Protein AF-A0A2N0NKF5-F1 (afdb_monomer)

Mean predicted aligned error: 7.55 Å

Organism: NCBI:txid588596

Secondary structure (DSSP, 8-state):
--------HHHHHHHHSTTTEEEEE-TTS-EEEEE-TT-----GGGGGT-EE-TT-S-TT-HHHHTT--EEE-TTS-GGGSEEE--TT-EEEEEETTEEEEEEE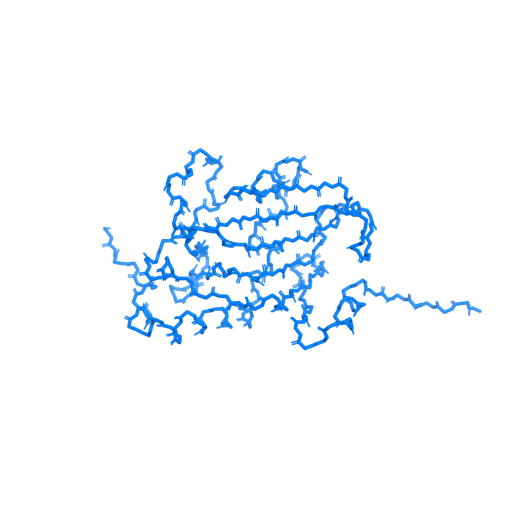EEETTEEEEEEEE-TT-TTS-S--EEEEETTHHHHHHHHTT-TTT--HHHHTTTT-HHHHHHHHHHHHHH-GGGTTGGG-----

Sequence (188 aa):
MPSNISHTWYTTLVAQDPNNRHAIQRSNGCWSVIDYSAGLRVLDLHNEAKAFDFNTNNIYNEEYNRNSGYIFSRNQEKERALIPLLPGYVVFTAAGKKWFKLSILERNNQLLFLWEEFGLDTSYTNKKAQGVEQLAFHCMLKEYGLESNNTIRSLLGLYDSQTINKLQKLVHDKFPLQYPTIFQQEPS

Radius of gyration: 16.99 Å; Cα contacts (8 Å, |Δi|>4): 326; chains: 1; bounding box: 38×32×61 Å

pLDDT: mean 82.36, std 17.65, range [31.64, 98.31]

Solvent-accessible surface area (backbone atoms only — not comparable to full-atom values): 10970 Å² total; per-residue (Å²): 134,84,82,86,76,81,74,52,53,55,59,58,56,22,68,76,40,63,90,41,27,47,72,49,75,45,96,89,70,49,61,32,30,40,35,42,80,74,42,74,45,82,60,74,43,60,78,66,68,33,48,35,71,85,84,54,94,61,82,82,51,53,82,72,39,56,56,32,25,23,41,64,43,92,88,47,71,61,85,65,20,70,43,61,65,39,26,28,40,30,25,42,30,68,57,94,85,33,29,35,41,39,34,34,39,72,57,94,88,23,63,30,27,36,41,36,32,20,50,83,42,71,80,72,77,62,76,74,49,71,48,77,34,77,56,28,66,60,52,49,28,59,75,70,70,36,62,91,84,50,48,73,52,66,66,62,53,66,76,44,66,68,61,45,52,53,50,47,48,55,46,35,76,77,42,54,90,48,56,70,56,68,49,56,75,75,86,126

Foldseek 3Di:
DDDPPPPPLLNVVCVVPVPFWDWDAFPVRWIKIKGQPQPWDDFPLLVVLQEDPLPDPCPPPCVSQFSHQWHADPPDDLQQGTFGDTFSIWMWGDADQWTKIWGWHDDPNGTKIKIWIARNDSNPPHTDDMDIGSCRVVVVCVVVVRVVPDGPCRRSVVPDPVNRVVRVVVSCVVPVVCPPVSSDDPDD

Structure (mmCIF, N/CA/C/O backbone):
data_AF-A0A2N0NKF5-F1
#
_entry.id   AF-A0A2N0NKF5-F1
#
loop_
_atom_site.group_PDB
_atom_site.id
_atom_site.type_symbol
_atom_site.label_atom_id
_atom_site.label_alt_id
_atom_site.label_comp_id
_atom_site.label_asym_id
_atom_site.label_entity_id
_atom_site.label_seq_id
_atom_site.pdbx_PDB_ins_code
_atom_site.Cartn_x
_atom_site.Cartn_y
_atom_site.Cartn_z
_atom_site.occupancy
_atom_site.B_iso_or_equiv
_atom_site.auth_seq_id
_atom_site.auth_comp_id
_atom_site.auth_asym_id
_atom_site.auth_atom_id
_atom_site.pdbx_PDB_model_num
ATOM 1 N N . MET A 1 1 ? -5.159 -3.982 40.749 1.00 31.64 1 MET A N 1
ATOM 2 C CA . MET A 1 1 ? -4.917 -3.233 39.498 1.00 31.64 1 MET A CA 1
ATOM 3 C C . MET A 1 1 ? -5.136 -4.183 38.334 1.00 31.64 1 MET A C 1
ATOM 5 O O . MET A 1 1 ? -4.442 -5.193 38.312 1.00 31.64 1 MET A O 1
ATOM 9 N N . PRO A 1 2 ? -6.089 -3.953 37.417 1.00 35.97 2 PRO A N 1
ATOM 10 C CA . PRO A 1 2 ? -6.153 -4.733 36.192 1.00 35.97 2 PRO A CA 1
ATOM 11 C C . PRO A 1 2 ? -5.119 -4.212 35.188 1.00 35.97 2 PRO A C 1
ATOM 13 O O . PRO A 1 2 ? -4.845 -3.017 35.104 1.00 35.97 2 PRO A O 1
ATOM 16 N N . SER A 1 3 ? -4.528 -5.162 34.478 1.00 37.16 3 SER A N 1
ATOM 17 C CA . SER A 1 3 ? -3.404 -5.082 33.552 1.00 37.16 3 SER A CA 1
ATOM 18 C C . SER A 1 3 ? -3.586 -4.070 32.418 1.00 37.16 3 SER A C 1
ATOM 20 O O . SER A 1 3 ? -4.502 -4.184 31.605 1.00 37.16 3 SER A O 1
ATOM 22 N N . ASN A 1 4 ? -2.641 -3.137 32.320 1.00 35.72 4 ASN A N 1
ATOM 23 C CA . ASN A 1 4 ? -2.537 -2.135 31.265 1.00 35.72 4 ASN A CA 1
ATOM 24 C C . ASN A 1 4 ? -1.968 -2.776 29.984 1.00 35.72 4 ASN A C 1
ATOM 26 O O . ASN A 1 4 ? -0.828 -2.536 29.592 1.00 35.72 4 ASN A O 1
ATOM 30 N N . ILE A 1 5 ? -2.733 -3.673 29.361 1.00 41.09 5 ILE A N 1
ATOM 31 C CA . ILE A 1 5 ? -2.368 -4.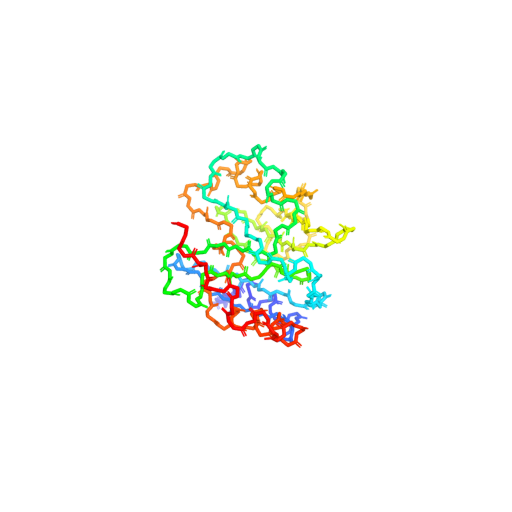255 28.071 1.00 41.09 5 ILE A CA 1
ATOM 32 C C . ILE A 1 5 ? -2.771 -3.253 26.985 1.00 41.09 5 ILE A C 1
ATOM 34 O O . ILE A 1 5 ? -3.814 -3.373 26.350 1.00 41.09 5 ILE A O 1
ATOM 38 N N . SER A 1 6 ? -1.927 -2.247 26.761 1.00 43.44 6 SER A N 1
ATOM 39 C CA . SER A 1 6 ? -1.935 -1.470 25.520 1.00 43.44 6 SER A CA 1
ATOM 40 C C . SER A 1 6 ? -1.412 -2.366 24.389 1.00 43.44 6 SER A C 1
ATOM 42 O O . SER A 1 6 ? -0.284 -2.196 23.929 1.00 43.44 6 SER A O 1
ATOM 44 N N . HIS A 1 7 ? -2.195 -3.361 23.956 1.00 55.50 7 HIS A N 1
ATOM 45 C CA . HIS A 1 7 ? -1.918 -4.045 22.692 1.00 55.50 7 HIS A CA 1
ATOM 46 C C . HIS A 1 7 ? -2.240 -3.061 21.576 1.00 55.50 7 HIS A C 1
ATOM 48 O O . HIS A 1 7 ? -3.394 -2.826 21.216 1.00 55.50 7 HIS A O 1
ATOM 54 N N . THR A 1 8 ? -1.201 -2.412 21.073 1.00 84.12 8 THR A N 1
ATOM 55 C CA . THR A 1 8 ? -1.317 -1.513 19.942 1.00 84.12 8 THR A CA 1
ATOM 56 C C . THR A 1 8 ? -1.706 -2.331 18.709 1.00 84.12 8 THR A C 1
ATOM 58 O O . THR A 1 8 ? -1.036 -3.299 18.364 1.00 84.12 8 THR A O 1
ATOM 61 N N . TRP A 1 9 ? -2.803 -1.966 18.039 1.00 90.81 9 TRP A N 1
ATOM 62 C CA . TRP A 1 9 ? -3.418 -2.716 16.926 1.00 90.81 9 TRP A CA 1
ATOM 63 C C . TRP A 1 9 ? -2.433 -3.224 15.853 1.00 90.81 9 TRP A C 1
ATOM 65 O O . TRP A 1 9 ? -2.617 -4.306 15.299 1.00 90.81 9 TRP A O 1
ATOM 75 N N . TYR A 1 10 ? -1.363 -2.470 15.582 1.00 93.12 10 TYR A N 1
ATOM 76 C CA . TYR A 1 10 ? -0.343 -2.840 14.603 1.00 93.12 10 TYR A CA 1
ATOM 77 C C . TYR A 1 10 ? 0.486 -4.056 15.046 1.00 93.12 10 TYR A C 1
ATOM 79 O O . TYR A 1 10 ? 0.866 -4.861 14.202 1.00 93.12 10 TYR A O 1
ATOM 87 N N . THR A 1 11 ? 0.730 -4.237 16.351 1.00 94.12 11 THR A N 1
ATOM 88 C CA . THR A 1 11 ? 1.426 -5.427 16.877 1.00 94.12 11 THR A CA 1
ATOM 89 C C . THR A 1 11 ? 0.591 -6.682 16.687 1.00 94.12 11 THR A C 1
ATOM 91 O O . THR A 1 11 ? 1.110 -7.690 16.215 1.00 94.12 11 THR A O 1
ATOM 94 N N . THR A 1 12 ? -0.716 -6.598 16.951 1.00 93.56 12 THR A N 1
ATOM 95 C CA . THR A 1 12 ? -1.662 -7.688 16.698 1.00 93.56 12 THR A CA 1
ATOM 96 C C . THR A 1 12 ? -1.686 -8.070 15.220 1.00 93.56 12 THR A C 1
ATOM 98 O O . THR A 1 12 ? -1.613 -9.252 14.897 1.00 93.56 12 THR A O 1
ATOM 101 N N . LEU A 1 13 ? -1.741 -7.091 14.310 1.00 94.62 13 LEU A N 1
ATOM 102 C CA . LEU A 1 13 ? -1.719 -7.369 12.871 1.00 94.62 13 LEU A CA 1
ATOM 103 C C . LEU A 1 13 ? -0.417 -8.024 12.410 1.00 94.62 13 LEU A C 1
ATOM 105 O O . LEU A 1 13 ? -0.476 -8.948 11.601 1.00 94.62 13 LEU A O 1
ATOM 109 N N . VAL A 1 14 ? 0.738 -7.567 12.906 1.00 96.38 14 VAL A N 1
ATOM 110 C CA . VAL A 1 14 ? 2.038 -8.181 12.586 1.00 96.38 14 VAL A CA 1
ATOM 111 C C . VAL A 1 14 ? 2.105 -9.609 13.124 1.00 96.38 14 VAL A C 1
ATOM 113 O O . VAL A 1 14 ? 2.515 -10.505 12.399 1.00 96.38 14 VAL A O 1
ATOM 116 N N . ALA A 1 15 ? 1.636 -9.856 14.348 1.00 95.25 15 ALA A N 1
ATOM 117 C CA . ALA A 1 15 ? 1.658 -11.187 14.956 1.00 95.25 15 ALA A CA 1
ATOM 118 C C . ALA A 1 15 ? 0.809 -12.230 14.203 1.00 95.25 15 ALA A C 1
ATOM 120 O O . ALA A 1 15 ? 1.093 -13.421 14.297 1.00 95.25 15 ALA A O 1
ATOM 121 N N . GLN A 1 16 ? -0.211 -11.803 13.452 1.00 94.19 16 GLN A N 1
ATOM 122 C CA . GLN A 1 16 ? -1.022 -12.699 12.618 1.00 94.19 16 GLN A CA 1
ATOM 123 C C . GLN A 1 16 ? -0.262 -13.250 11.402 1.00 94.19 16 GLN A C 1
ATOM 125 O O . GLN A 1 16 ? -0.579 -14.344 10.947 1.00 94.19 16 GLN A O 1
ATOM 130 N N . ASP A 1 17 ? 0.707 -12.503 10.866 1.00 96.31 17 ASP A N 1
ATOM 131 C CA . ASP A 1 17 ? 1.549 -12.946 9.749 1.00 96.31 17 ASP A CA 1
ATOM 132 C C . ASP A 1 17 ? 2.929 -12.259 9.804 1.00 96.31 17 ASP A C 1
ATOM 134 O O . ASP A 1 17 ? 3.216 -11.341 9.028 1.00 96.31 17 ASP A O 1
ATOM 138 N N . PRO A 1 18 ? 3.800 -12.674 10.740 1.00 96.12 18 PRO A N 1
ATOM 139 C CA . PRO A 1 18 ? 5.051 -11.971 11.025 1.00 96.12 18 PRO A CA 1
ATOM 140 C C . PRO A 1 18 ? 6.076 -12.064 9.890 1.00 96.12 18 PRO A C 1
ATOM 142 O O . PRO A 1 18 ? 7.033 -11.295 9.867 1.00 96.12 18 PRO A O 1
ATOM 145 N N . ASN A 1 19 ? 5.891 -12.992 8.946 1.00 96.62 19 ASN A N 1
ATOM 146 C CA . ASN A 1 19 ? 6.798 -13.167 7.815 1.00 96.62 19 ASN A CA 1
ATOM 147 C C . ASN A 1 19 ? 6.498 -12.180 6.681 1.00 96.62 19 ASN A C 1
ATOM 149 O O . ASN A 1 19 ? 7.411 -11.771 5.963 1.00 96.62 19 ASN A O 1
ATOM 153 N N . ASN A 1 20 ? 5.231 -11.786 6.522 1.00 97.00 20 ASN A N 1
ATOM 154 C CA . ASN A 1 20 ? 4.807 -10.897 5.440 1.00 97.00 20 ASN A CA 1
ATOM 155 C C . ASN A 1 20 ? 4.464 -9.482 5.911 1.00 97.00 20 ASN A C 1
ATOM 157 O O . ASN A 1 20 ? 4.452 -8.559 5.090 1.00 97.00 20 ASN A O 1
ATOM 161 N N . ARG A 1 21 ? 4.190 -9.295 7.207 1.00 96.88 21 ARG A N 1
ATOM 162 C CA . ARG A 1 21 ? 3.757 -8.015 7.772 1.00 96.88 21 ARG A CA 1
ATOM 163 C C . ARG A 1 21 ? 4.847 -7.346 8.584 1.00 96.88 21 ARG A C 1
ATOM 165 O O . ARG A 1 21 ? 5.496 -7.963 9.420 1.00 96.88 21 ARG A O 1
ATOM 172 N N . HIS A 1 22 ? 4.989 -6.043 8.385 1.00 94.69 22 HIS A N 1
ATOM 173 C CA . HIS A 1 22 ? 5.916 -5.216 9.150 1.00 94.69 22 HIS A CA 1
ATOM 174 C C . HIS A 1 22 ? 5.271 -3.879 9.491 1.00 94.69 22 HIS A C 1
ATOM 176 O O . HIS A 1 22 ? 4.568 -3.274 8.679 1.00 94.69 22 HIS A O 1
ATOM 182 N N . ALA A 1 23 ? 5.499 -3.438 10.724 1.00 95.25 23 ALA A N 1
ATOM 183 C CA . ALA A 1 23 ? 5.007 -2.165 11.213 1.00 95.25 23 ALA A CA 1
ATOM 184 C C . ALA A 1 23 ? 6.022 -1.057 10.929 1.00 95.25 23 ALA A C 1
ATOM 186 O O . ALA A 1 23 ? 7.222 -1.228 11.136 1.00 95.25 23 ALA A O 1
ATOM 187 N N . ILE A 1 24 ? 5.517 0.097 10.515 1.00 93.94 24 ILE A N 1
ATOM 188 C CA . ILE A 1 24 ? 6.282 1.322 10.305 1.00 93.94 24 ILE A CA 1
ATOM 189 C C . ILE A 1 24 ? 5.610 2.472 11.053 1.00 93.94 24 ILE A C 1
ATOM 191 O O . ILE A 1 24 ? 4.381 2.531 11.166 1.00 93.94 24 ILE A O 1
ATOM 195 N N . GLN A 1 25 ? 6.413 3.401 11.563 1.00 90.00 25 GLN A N 1
ATOM 196 C CA . GLN A 1 25 ? 5.910 4.603 12.220 1.00 90.00 25 GLN A CA 1
ATOM 197 C C . GLN A 1 25 ? 5.960 5.790 11.256 1.00 90.00 25 GLN A C 1
ATOM 199 O O . GLN A 1 25 ? 6.934 5.978 10.529 1.00 90.00 25 GLN A O 1
ATOM 204 N N . ARG A 1 26 ? 4.888 6.578 11.212 1.00 83.19 26 ARG A N 1
ATOM 205 C CA . ARG A 1 26 ? 4.766 7.823 10.442 1.00 83.19 26 ARG A CA 1
ATOM 206 C C . ARG A 1 26 ? 5.373 8.978 11.230 1.00 83.19 26 ARG A C 1
ATOM 208 O O . ARG A 1 26 ? 5.443 8.938 12.455 1.00 83.19 26 ARG A O 1
ATOM 215 N N . SER A 1 27 ? 5.754 10.047 10.534 1.00 77.56 27 SER A N 1
ATOM 216 C CA . SER A 1 27 ? 6.324 11.254 11.156 1.00 77.56 27 SER A CA 1
ATOM 217 C C . SER A 1 27 ? 5.395 11.920 12.178 1.00 77.56 27 SER A C 1
ATOM 219 O O . SER A 1 27 ? 5.866 12.559 13.110 1.00 77.56 27 SER A O 1
ATOM 221 N N . ASN A 1 28 ? 4.079 11.738 12.041 1.00 78.06 28 ASN A N 1
ATOM 222 C CA . ASN A 1 28 ? 3.073 12.203 13.001 1.00 78.06 28 ASN A CA 1
ATOM 223 C C . ASN A 1 28 ? 2.876 11.250 14.202 1.00 78.06 28 ASN A C 1
ATOM 225 O O . ASN A 1 28 ? 1.935 11.423 14.971 1.00 78.06 28 ASN A O 1
ATOM 229 N N . GLY A 1 29 ? 3.714 10.219 14.343 1.00 82.31 29 GLY A N 1
ATOM 230 C CA . GLY A 1 29 ? 3.646 9.221 15.410 1.00 82.31 29 GLY A CA 1
ATOM 231 C C . GLY A 1 29 ? 2.631 8.095 15.183 1.00 82.31 29 GLY A C 1
ATOM 232 O O . GLY A 1 29 ? 2.664 7.109 15.922 1.00 82.31 29 GLY A O 1
ATOM 233 N N . CYS A 1 30 ? 1.761 8.189 14.167 1.00 85.44 30 CYS A N 1
ATOM 234 C CA . CYS A 1 30 ? 0.820 7.124 13.820 1.00 85.44 30 CYS A CA 1
ATOM 235 C C . CYS A 1 30 ? 1.549 5.902 13.248 1.00 85.44 30 CYS A C 1
ATOM 237 O O . CYS A 1 30 ? 2.551 6.031 12.554 1.00 85.44 30 CYS A O 1
ATOM 239 N N . TRP A 1 31 ? 1.008 4.711 13.481 1.00 92.06 31 TRP A N 1
ATOM 240 C CA . TRP A 1 31 ? 1.565 3.470 12.941 1.00 92.06 31 TRP A CA 1
ATOM 241 C C . TRP A 1 31 ? 0.853 3.038 11.661 1.00 92.06 31 TRP A C 1
ATOM 243 O O . TRP A 1 31 ? -0.294 3.405 11.403 1.00 92.06 31 TRP A O 1
ATOM 253 N N . SER A 1 32 ? 1.542 2.267 10.833 1.00 94.56 32 SER A N 1
ATOM 254 C CA . SER A 1 32 ? 0.977 1.551 9.689 1.00 94.56 32 SER A CA 1
ATOM 255 C C . SER A 1 32 ? 1.598 0.162 9.616 1.00 94.56 32 SER A C 1
ATOM 257 O O . SER A 1 32 ? 2.716 -0.034 10.087 1.00 94.56 32 SER A O 1
ATOM 259 N N . VAL A 1 33 ? 0.873 -0.806 9.065 1.00 96.94 33 VAL A N 1
ATOM 260 C CA . VAL A 1 33 ? 1.379 -2.162 8.824 1.00 96.94 33 VAL A CA 1
ATOM 261 C C . VAL A 1 33 ? 1.326 -2.416 7.335 1.00 96.94 33 VAL A C 1
ATOM 263 O O . VAL A 1 33 ? 0.248 -2.389 6.749 1.00 96.94 33 VAL A O 1
ATOM 266 N N . ILE A 1 34 ? 2.477 -2.654 6.727 1.00 97.62 34 ILE A N 1
ATOM 267 C CA . ILE A 1 34 ? 2.552 -3.056 5.327 1.00 97.62 34 ILE A CA 1
ATOM 268 C C . ILE A 1 34 ? 2.521 -4.586 5.280 1.00 97.62 34 ILE A C 1
ATOM 270 O O . ILE A 1 34 ? 3.184 -5.251 6.078 1.00 97.62 34 ILE A O 1
ATOM 274 N N . ASP A 1 35 ? 1.756 -5.129 4.343 1.00 98.00 35 ASP A N 1
ATOM 275 C CA . ASP A 1 35 ? 1.511 -6.551 4.146 1.00 98.00 35 ASP A CA 1
ATOM 276 C C . ASP A 1 35 ? 1.906 -6.956 2.716 1.00 98.00 35 ASP A C 1
ATOM 278 O O . ASP A 1 35 ? 1.450 -6.366 1.733 1.00 98.00 35 ASP A O 1
ATOM 282 N N . TYR A 1 36 ? 2.791 -7.950 2.621 1.00 96.88 36 TYR A N 1
ATOM 283 C CA . TYR A 1 36 ? 3.300 -8.511 1.367 1.00 96.88 36 TYR A CA 1
ATOM 284 C C . TYR A 1 36 ? 2.741 -9.904 1.037 1.00 96.88 36 TYR A C 1
ATOM 286 O O . TYR A 1 36 ? 3.210 -10.526 0.085 1.00 96.88 36 TYR A O 1
ATOM 294 N N . SER A 1 37 ? 1.763 -10.408 1.795 1.00 96.69 37 SER A N 1
ATOM 295 C CA . SER A 1 37 ? 1.241 -11.783 1.677 1.00 96.69 37 SER A CA 1
ATOM 296 C C . SER A 1 37 ? 0.672 -12.112 0.294 1.00 96.69 37 SER A C 1
ATOM 298 O O . SER A 1 37 ? 0.721 -13.260 -0.140 1.00 96.69 37 SER A O 1
ATOM 300 N N . ALA A 1 38 ? 0.186 -11.105 -0.437 1.00 94.88 38 ALA A N 1
ATOM 301 C CA . ALA A 1 38 ? -0.315 -11.259 -1.803 1.00 94.88 38 ALA A CA 1
ATOM 302 C C . ALA A 1 38 ? 0.793 -11.468 -2.858 1.00 94.88 38 ALA A C 1
ATOM 304 O O . ALA A 1 38 ? 0.488 -11.824 -3.995 1.00 94.88 38 ALA A O 1
ATOM 305 N N . GLY A 1 39 ? 2.061 -11.247 -2.496 1.00 96.12 39 GLY A N 1
ATOM 306 C CA . GLY A 1 39 ? 3.202 -11.297 -3.404 1.00 96.12 39 GLY A CA 1
ATOM 307 C C . GLY A 1 39 ? 3.323 -10.036 -4.263 1.00 96.12 39 GLY A C 1
ATOM 308 O O . GLY A 1 39 ? 2.419 -9.675 -5.015 1.00 96.12 39 GLY A O 1
ATOM 309 N N . LEU A 1 40 ? 4.473 -9.365 -4.175 1.00 97.31 40 LEU A N 1
ATOM 310 C CA . LEU A 1 40 ? 4.756 -8.185 -4.990 1.00 97.31 40 LEU A CA 1
ATOM 311 C C . LEU A 1 40 ? 5.036 -8.587 -6.437 1.00 97.31 40 LEU A C 1
ATOM 313 O O . LEU A 1 40 ? 5.869 -9.456 -6.694 1.00 97.31 40 LEU A O 1
ATOM 317 N N . ARG A 1 41 ? 4.374 -7.924 -7.388 1.00 96.00 41 ARG A N 1
ATOM 318 C CA . ARG A 1 41 ? 4.553 -8.186 -8.821 1.00 96.00 41 ARG A CA 1
ATOM 319 C C . ARG A 1 41 ? 5.157 -6.983 -9.527 1.00 96.00 41 ARG A C 1
ATOM 321 O O . ARG A 1 41 ? 4.652 -5.873 -9.417 1.00 96.00 41 ARG A O 1
ATOM 328 N N . VAL A 1 42 ? 6.203 -7.215 -10.313 1.00 94.44 42 VAL A N 1
ATOM 329 C CA . VAL A 1 42 ? 6.751 -6.203 -11.221 1.00 94.44 42 VAL A CA 1
ATOM 330 C C . VAL A 1 42 ? 6.153 -6.421 -12.608 1.00 94.44 42 VAL A C 1
ATOM 332 O O . VAL A 1 42 ? 6.405 -7.432 -13.263 1.00 94.44 42 VAL A O 1
ATOM 335 N N . LEU A 1 43 ? 5.333 -5.470 -13.041 1.00 93.31 43 LEU A N 1
ATOM 336 C CA . LEU A 1 43 ? 4.695 -5.417 -14.361 1.00 93.31 43 LEU A CA 1
ATOM 337 C C . LEU A 1 43 ? 5.581 -4.750 -15.416 1.00 93.31 43 LEU A C 1
ATOM 339 O O . LEU A 1 43 ? 6.539 -4.066 -15.062 1.00 93.31 43 LEU A O 1
ATOM 343 N N . ASP A 1 44 ? 5.217 -4.883 -16.688 1.00 90.88 44 ASP A N 1
ATOM 344 C CA . ASP A 1 44 ? 5.983 -4.316 -17.806 1.00 90.88 44 ASP A CA 1
ATOM 345 C C . ASP A 1 44 ? 5.885 -2.789 -17.886 1.00 90.88 44 ASP A C 1
ATOM 347 O O . ASP A 1 44 ? 6.839 -2.146 -18.305 1.00 90.88 44 ASP A O 1
ATOM 351 N N . LEU A 1 45 ? 4.813 -2.185 -17.357 1.00 88.81 45 LEU A N 1
ATOM 352 C CA . LEU A 1 45 ? 4.711 -0.723 -17.225 1.00 88.81 45 LEU A CA 1
ATOM 353 C C . LEU A 1 45 ? 5.832 -0.115 -16.361 1.00 88.81 45 LEU A C 1
ATOM 355 O O . LEU A 1 45 ? 6.168 1.059 -16.507 1.00 88.81 45 LEU A O 1
ATOM 359 N N . HIS A 1 46 ? 6.467 -0.905 -15.481 1.00 89.38 46 HIS A N 1
ATOM 360 C CA . HIS A 1 46 ? 7.604 -0.421 -14.690 1.00 89.38 46 HIS A CA 1
ATOM 361 C C . HIS A 1 46 ? 8.855 -0.207 -15.555 1.00 89.38 46 HIS A C 1
ATOM 363 O O . HIS A 1 46 ? 9.769 0.488 -15.127 1.00 89.38 46 HIS A O 1
ATOM 369 N N . ASN A 1 47 ? 8.874 -0.728 -16.781 1.00 86.19 47 ASN A N 1
ATOM 370 C CA . ASN A 1 47 ? 9.910 -0.478 -17.777 1.00 86.19 47 ASN A CA 1
ATOM 371 C C . ASN A 1 47 ? 9.681 0.835 -18.564 1.00 86.19 47 ASN A C 1
ATOM 373 O O . ASN A 1 47 ? 10.448 1.156 -19.463 1.00 86.19 47 ASN A O 1
ATOM 377 N N . GLU A 1 48 ? 8.609 1.591 -18.299 1.00 79.81 48 GLU A N 1
ATOM 378 C CA . GLU A 1 48 ? 8.315 2.844 -19.020 1.00 79.81 48 GLU A CA 1
ATOM 379 C C . GLU A 1 48 ? 8.711 4.111 -18.238 1.00 79.81 48 GLU A C 1
ATOM 381 O O . GLU A 1 48 ? 8.611 5.209 -18.777 1.00 79.81 48 GLU A O 1
ATOM 386 N N . ALA A 1 49 ? 9.132 3.986 -16.971 1.00 71.62 49 ALA A N 1
ATOM 387 C CA . ALA A 1 49 ? 9.501 5.101 -16.080 1.00 71.62 49 ALA A CA 1
ATOM 388 C C . ALA A 1 49 ? 8.455 6.233 -15.946 1.00 71.62 49 ALA A C 1
ATOM 390 O O . ALA A 1 49 ? 8.782 7.365 -15.587 1.00 71.62 49 ALA A O 1
ATOM 391 N N . LYS A 1 50 ? 7.174 5.937 -16.196 1.00 79.31 50 LYS A N 1
ATOM 392 C CA . LYS A 1 50 ? 6.074 6.902 -16.058 1.00 79.31 50 LYS A CA 1
ATOM 393 C C . LYS A 1 50 ? 5.622 7.014 -14.608 1.00 79.31 50 LYS A C 1
ATOM 395 O O . LYS A 1 50 ? 5.337 6.006 -13.954 1.00 79.31 50 LYS A O 1
ATOM 400 N N . ALA A 1 51 ? 5.548 8.244 -14.111 1.00 76.94 51 ALA A N 1
ATOM 401 C CA . ALA A 1 51 ? 5.177 8.531 -12.736 1.00 76.94 51 ALA A CA 1
ATOM 402 C C . ALA A 1 51 ? 3.793 9.171 -12.640 1.00 76.94 51 ALA A C 1
ATOM 404 O O . ALA A 1 51 ? 3.419 10.014 -13.450 1.00 76.94 51 ALA A O 1
ATOM 405 N N . PHE A 1 52 ? 3.066 8.803 -11.593 1.00 75.19 52 PHE A N 1
ATOM 406 C CA . PHE A 1 52 ? 1.874 9.499 -11.153 1.00 75.19 52 PHE A CA 1
ATOM 407 C C . PHE A 1 52 ? 2.246 10.872 -10.598 1.00 75.19 52 PHE A C 1
ATOM 409 O O . PHE A 1 52 ? 3.084 10.978 -9.691 1.00 75.19 52 PHE A O 1
ATOM 416 N N . ASP A 1 53 ? 1.557 11.908 -11.076 1.00 68.6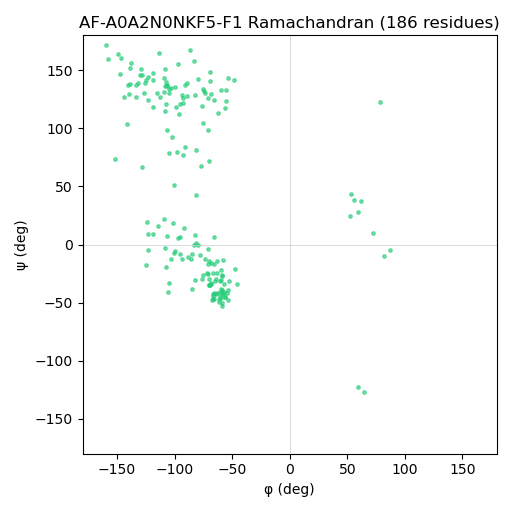2 53 ASP A N 1
ATOM 417 C CA . ASP A 1 53 ? 1.607 13.225 -10.449 1.00 68.62 53 ASP A CA 1
ATOM 418 C C . ASP A 1 53 ? 0.500 13.380 -9.401 1.00 68.62 53 ASP A C 1
ATOM 420 O O . ASP A 1 53 ? -0.566 13.947 -9.642 1.00 68.62 53 ASP A O 1
ATOM 424 N N . PHE A 1 54 ? 0.800 12.893 -8.199 1.00 63.81 54 PHE A N 1
ATOM 425 C CA . PHE A 1 54 ? -0.053 13.040 -7.022 1.00 63.81 54 PHE A CA 1
ATOM 426 C C . PHE A 1 54 ? -0.102 14.479 -6.462 1.00 63.81 54 PHE A C 1
ATOM 428 O O . PHE A 1 54 ? -0.829 14.713 -5.498 1.00 63.81 54 PHE A O 1
ATOM 435 N N . ASN A 1 55 ? 0.666 15.433 -7.015 1.00 54.03 55 ASN A N 1
ATOM 436 C CA . ASN A 1 55 ? 0.716 16.823 -6.537 1.00 54.03 55 ASN A CA 1
ATOM 437 C C . ASN A 1 55 ? -0.221 17.765 -7.297 1.00 54.03 55 ASN A C 1
ATOM 439 O O . ASN A 1 55 ? -0.361 18.926 -6.910 1.00 54.03 55 ASN A O 1
ATOM 443 N N . THR A 1 56 ? -0.848 17.309 -8.380 1.00 51.44 56 THR A N 1
ATOM 444 C CA . THR A 1 56 ? -1.857 18.119 -9.058 1.00 51.44 56 THR A CA 1
ATOM 445 C C . THR A 1 56 ? -3.219 17.832 -8.435 1.00 51.44 56 THR A C 1
ATOM 447 O O . THR A 1 56 ? -3.660 16.690 -8.381 1.00 51.44 56 THR A O 1
ATOM 450 N N . ASN A 1 57 ? -3.947 18.875 -8.024 1.00 47.84 57 ASN A N 1
ATOM 451 C CA . ASN A 1 57 ? -5.375 18.767 -7.673 1.00 47.84 57 ASN A CA 1
ATOM 452 C C . ASN A 1 57 ? -6.248 18.411 -8.896 1.00 47.84 57 ASN A C 1
ATOM 454 O O . ASN A 1 57 ? -7.477 18.447 -8.835 1.00 47.84 57 ASN A O 1
ATOM 458 N N . ASN A 1 58 ? -5.616 18.122 -10.036 1.00 50.53 58 ASN A N 1
ATOM 459 C CA . ASN A 1 58 ? -6.260 17.885 -11.304 1.00 50.53 58 ASN A CA 1
ATOM 460 C C . ASN A 1 58 ? -6.511 16.383 -11.457 1.00 50.53 58 ASN A C 1
ATOM 462 O O . ASN A 1 58 ? -5.816 15.668 -12.171 1.00 50.53 58 ASN A O 1
ATOM 466 N N . ILE A 1 59 ? -7.549 15.925 -10.757 1.00 53.38 59 ILE A N 1
ATOM 467 C CA . ILE A 1 59 ? -8.064 14.546 -10.781 1.00 53.38 59 ILE A CA 1
ATOM 468 C C . ILE A 1 59 ? -8.464 14.125 -12.219 1.00 53.38 59 ILE A C 1
ATOM 470 O O . ILE A 1 59 ? -8.623 12.949 -12.502 1.00 53.38 59 ILE A O 1
ATOM 474 N N . TYR A 1 60 ? -8.574 15.063 -13.166 1.00 51.12 60 TYR A N 1
ATOM 475 C CA . TYR A 1 60 ? -9.059 14.822 -14.529 1.00 51.12 60 TYR A CA 1
ATOM 476 C C . TYR A 1 60 ? -8.047 14.216 -15.515 1.00 51.12 60 TYR A C 1
ATOM 478 O O . TYR A 1 60 ? -8.410 13.960 -16.658 1.00 51.12 60 TYR A O 1
ATOM 486 N N . ASN A 1 61 ? -6.802 13.953 -15.112 1.00 57.62 61 ASN A N 1
ATOM 487 C CA . ASN A 1 61 ? -5.767 13.442 -16.017 1.00 57.62 61 ASN A CA 1
ATOM 488 C C . ASN A 1 61 ? -5.550 11.921 -15.894 1.00 57.62 61 ASN A C 1
ATOM 490 O O . ASN A 1 61 ? -4.419 11.450 -15.762 1.00 57.62 61 ASN A O 1
ATOM 494 N N . GLU A 1 62 ? -6.632 11.136 -15.968 1.00 55.44 62 GLU A N 1
ATOM 495 C CA . GLU A 1 62 ? -6.557 9.664 -16.034 1.00 55.44 62 GLU A CA 1
ATOM 496 C C . GLU A 1 62 ? -5.646 9.187 -17.174 1.00 55.44 62 GLU A C 1
ATOM 498 O O . GLU A 1 62 ? -4.845 8.276 -16.980 1.00 55.44 62 GLU A O 1
ATOM 503 N N . GLU A 1 63 ? -5.681 9.848 -18.338 1.00 59.38 63 GLU A N 1
ATOM 504 C CA . GLU A 1 63 ? -4.833 9.495 -19.485 1.00 59.38 63 GLU A CA 1
ATOM 505 C C . GLU A 1 63 ? -3.332 9.559 -19.171 1.00 59.38 63 GLU A C 1
ATOM 507 O O . GLU A 1 63 ? -2.582 8.674 -19.587 1.00 59.38 63 GLU A O 1
ATOM 512 N N . TYR A 1 64 ? -2.892 10.549 -18.388 1.00 64.06 64 TYR A N 1
ATOM 513 C CA . TYR A 1 64 ? -1.485 10.693 -17.996 1.00 64.06 64 TYR A CA 1
ATOM 514 C C . TYR A 1 64 ? -1.043 9.629 -16.988 1.00 64.06 64 TYR A C 1
ATOM 516 O O . TYR A 1 64 ? 0.139 9.303 -16.903 1.00 64.06 64 TYR A O 1
ATOM 524 N N . ASN A 1 65 ? -1.994 9.075 -16.238 1.00 71.31 65 ASN A N 1
ATOM 525 C CA . ASN A 1 65 ? -1.748 8.156 -15.135 1.00 71.31 65 ASN A CA 1
ATOM 526 C C . ASN A 1 65 ? -2.025 6.686 -15.487 1.00 71.31 65 ASN A C 1
ATOM 528 O O . ASN A 1 65 ? -1.606 5.791 -14.754 1.00 71.31 65 ASN A O 1
ATOM 532 N N . ARG A 1 66 ? -2.681 6.426 -16.625 1.00 69.88 66 ARG A N 1
ATOM 533 C CA . ARG A 1 66 ? -3.186 5.108 -17.042 1.00 69.88 66 ARG A CA 1
ATOM 534 C C . ARG A 1 66 ? -2.136 3.990 -17.028 1.00 69.88 66 ARG A C 1
ATOM 536 O O . ARG A 1 66 ? -2.484 2.846 -16.751 1.00 69.88 66 ARG A O 1
ATOM 543 N N . ASN A 1 67 ? -0.872 4.328 -17.290 1.00 75.38 67 ASN A N 1
ATOM 544 C CA . ASN A 1 67 ? 0.262 3.393 -17.327 1.00 75.38 67 ASN A CA 1
ATOM 545 C C . ASN A 1 67 ? 1.400 3.806 -16.379 1.00 75.38 67 ASN A C 1
ATOM 547 O O . ASN A 1 67 ? 2.545 3.390 -16.559 1.00 75.38 67 ASN A O 1
ATOM 551 N N . SER A 1 68 ? 1.118 4.656 -15.394 1.00 82.62 68 SER A N 1
ATOM 552 C CA . SER A 1 68 ? 2.140 5.076 -14.444 1.00 82.62 68 SER A CA 1
ATOM 553 C C . SER A 1 68 ? 2.444 3.943 -13.466 1.00 82.62 68 SER A C 1
ATOM 555 O O . SER A 1 68 ? 1.547 3.308 -12.922 1.00 82.62 68 SER A O 1
ATOM 557 N N . GLY A 1 69 ? 3.730 3.668 -13.262 1.00 88.44 69 GLY A N 1
ATOM 558 C CA . GLY A 1 69 ? 4.216 2.618 -12.360 1.00 88.44 69 GLY A CA 1
ATOM 559 C C . GLY A 1 69 ? 4.868 3.148 -11.098 1.00 88.44 69 GLY A C 1
ATOM 560 O O . GLY A 1 69 ? 5.310 2.370 -10.259 1.00 88.44 69 GLY A O 1
ATOM 561 N N . TYR A 1 70 ? 4.978 4.468 -10.975 1.00 87.62 70 TYR A N 1
ATOM 562 C CA . TYR A 1 70 ? 5.817 5.113 -9.975 1.00 87.62 70 TYR A CA 1
ATOM 563 C C . TYR A 1 70 ? 5.119 6.313 -9.342 1.00 87.62 70 TYR A C 1
ATOM 565 O O . TYR A 1 70 ? 4.266 6.936 -9.961 1.00 87.62 70 TYR A O 1
ATOM 573 N N . ILE A 1 71 ? 5.526 6.686 -8.131 1.00 83.31 71 ILE A N 1
ATOM 574 C CA . ILE A 1 71 ? 5.281 8.014 -7.548 1.00 83.31 71 ILE A CA 1
ATOM 575 C C . ILE A 1 71 ? 6.565 8.822 -7.643 1.00 83.31 71 ILE A C 1
ATOM 577 O O . ILE A 1 71 ? 7.623 8.314 -7.272 1.00 83.31 71 ILE A O 1
ATOM 581 N N . PHE A 1 72 ? 6.465 10.083 -8.067 1.00 75.88 72 PHE A N 1
ATOM 582 C CA . PHE A 1 72 ? 7.598 11.004 -8.048 1.00 75.88 72 PHE A CA 1
ATOM 583 C C . PHE A 1 72 ? 7.655 11.828 -6.752 1.00 75.88 72 PHE A C 1
ATOM 585 O O . PHE A 1 72 ? 6.709 12.520 -6.376 1.00 75.88 72 PHE A O 1
ATOM 592 N N . SER A 1 73 ? 8.800 11.789 -6.075 1.00 67.56 73 SER A N 1
ATOM 593 C CA . SER A 1 73 ? 9.129 12.560 -4.880 1.00 67.56 73 SER A CA 1
ATOM 594 C C . SER A 1 73 ? 10.126 13.666 -5.232 1.00 67.56 73 SER A C 1
ATOM 596 O O . SER A 1 73 ? 11.331 13.430 -5.245 1.00 67.56 73 SER A O 1
ATOM 598 N N . ARG A 1 74 ? 9.630 14.896 -5.424 1.00 56.03 74 ARG A N 1
ATOM 599 C CA . ARG A 1 74 ? 10.432 16.085 -5.792 1.00 56.03 74 ARG A CA 1
ATOM 600 C C . ARG A 1 74 ? 11.482 16.520 -4.751 1.00 56.03 74 ARG A C 1
ATOM 602 O O . ARG A 1 74 ? 12.360 17.303 -5.083 1.00 56.03 74 ARG A O 1
ATOM 609 N N . ASN A 1 75 ? 11.417 16.012 -3.517 1.00 53.75 75 ASN A N 1
ATOM 610 C CA . ASN A 1 75 ? 12.227 16.492 -2.385 1.00 53.75 75 ASN A CA 1
ATOM 611 C C . ASN A 1 75 ? 13.443 15.608 -2.033 1.00 53.75 75 ASN A C 1
ATOM 613 O O . ASN A 1 75 ? 13.934 15.686 -0.909 1.00 53.75 75 ASN A O 1
ATOM 617 N N . GLN A 1 76 ? 13.914 14.732 -2.925 1.00 49.47 76 GLN A N 1
ATOM 618 C CA . GLN A 1 76 ? 15.122 13.927 -2.681 1.00 49.47 76 GLN A CA 1
ATOM 619 C C . GLN A 1 76 ? 16.092 14.017 -3.861 1.00 49.47 76 GLN A C 1
ATOM 621 O O . GLN A 1 76 ? 15.661 14.126 -5.008 1.00 49.47 76 GLN A O 1
ATOM 626 N N . GLU A 1 77 ? 17.396 13.983 -3.560 1.00 46.12 77 GLU A N 1
ATOM 627 C CA . GLU A 1 77 ? 18.473 13.894 -4.550 1.00 46.12 77 GLU 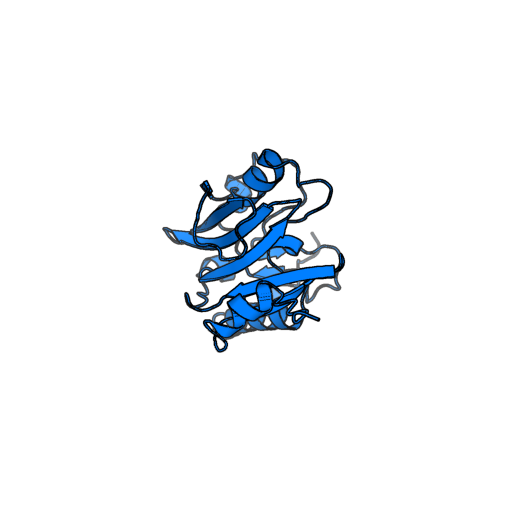A CA 1
ATOM 628 C C . GLU A 1 77 ? 18.183 12.770 -5.560 1.00 46.12 77 GLU A C 1
ATOM 630 O O . GLU A 1 77 ? 17.616 11.730 -5.211 1.00 46.12 77 GLU A O 1
ATOM 635 N N . LYS A 1 78 ? 18.527 13.039 -6.825 1.00 50.12 78 LYS A N 1
ATOM 636 C CA . LYS A 1 78 ? 17.958 12.473 -8.064 1.00 50.12 78 LYS A CA 1
ATOM 637 C C . LYS A 1 78 ? 17.787 10.944 -8.122 1.00 50.12 78 LYS A C 1
ATOM 639 O O . LYS A 1 78 ? 16.931 10.472 -8.855 1.00 50.12 78 LYS A O 1
ATOM 644 N N . GLU A 1 79 ? 18.502 10.168 -7.318 1.00 46.25 79 GLU A N 1
ATOM 645 C CA . GLU A 1 79 ? 18.478 8.698 -7.340 1.00 46.25 79 GLU A CA 1
ATOM 646 C C . GLU A 1 79 ? 17.348 8.053 -6.504 1.00 46.25 79 GLU A C 1
ATOM 648 O O . GLU A 1 79 ? 17.122 6.849 -6.601 1.00 46.25 79 GLU A O 1
ATOM 653 N N . ARG A 1 80 ? 16.590 8.825 -5.704 1.00 53.66 80 ARG A N 1
ATOM 654 C CA . ARG A 1 80 ? 15.495 8.302 -4.843 1.00 53.66 80 ARG A CA 1
ATOM 655 C C . ARG A 1 80 ? 14.102 8.846 -5.156 1.00 53.66 80 ARG A C 1
ATOM 657 O O . ARG A 1 80 ? 13.156 8.624 -4.400 1.00 53.66 80 ARG A O 1
ATOM 664 N N . ALA A 1 81 ? 13.955 9.568 -6.261 1.00 66.00 81 ALA A N 1
ATOM 665 C CA . ALA A 1 81 ? 12.721 10.288 -6.537 1.00 66.00 81 ALA A CA 1
ATOM 666 C C . ALA A 1 81 ? 11.575 9.382 -7.025 1.00 66.00 81 ALA A C 1
ATOM 668 O O . ALA A 1 81 ? 10.424 9.692 -6.736 1.00 66.00 81 ALA A O 1
ATOM 669 N N . LEU A 1 82 ? 11.850 8.267 -7.714 1.00 80.00 82 LEU A N 1
ATOM 670 C CA . LEU A 1 82 ? 10.809 7.359 -8.217 1.00 80.00 82 LEU A CA 1
ATOM 671 C C . LEU A 1 82 ? 10.619 6.155 -7.292 1.00 80.00 82 LEU A C 1
ATOM 673 O O . LEU A 1 82 ? 11.525 5.342 -7.095 1.00 80.00 82 LEU A O 1
ATOM 677 N N . ILE A 1 83 ? 9.414 6.037 -6.743 1.00 87.31 83 ILE A N 1
ATOM 678 C CA . ILE A 1 83 ? 9.024 4.935 -5.863 1.00 87.31 83 ILE A CA 1
ATOM 679 C C . ILE A 1 83 ? 8.044 4.039 -6.628 1.00 87.31 83 ILE A C 1
ATOM 681 O O . ILE A 1 83 ? 6.961 4.521 -6.965 1.00 87.31 83 ILE A O 1
ATOM 685 N N . PRO A 1 84 ? 8.390 2.773 -6.926 1.00 91.19 84 PRO A N 1
ATOM 686 C CA . PRO A 1 84 ? 7.516 1.895 -7.694 1.00 91.19 84 PRO A CA 1
ATOM 687 C C . PRO A 1 84 ? 6.261 1.494 -6.914 1.00 91.19 84 PRO A C 1
ATOM 689 O O . PRO A 1 84 ? 6.307 1.213 -5.715 1.00 91.19 84 PRO A O 1
ATOM 692 N N . LEU A 1 85 ? 5.139 1.440 -7.626 1.00 93.50 85 LEU A N 1
ATOM 693 C CA . LEU A 1 85 ? 3.827 1.033 -7.144 1.00 93.50 85 LEU A CA 1
ATOM 694 C C . LEU A 1 85 ? 3.544 -0.396 -7.600 1.00 93.50 85 LEU A C 1
ATOM 696 O O . LEU A 1 85 ? 3.038 -0.635 -8.691 1.00 93.50 85 LEU A O 1
ATOM 700 N N . LEU A 1 86 ? 3.880 -1.360 -6.749 1.00 95.69 86 LEU A N 1
ATOM 701 C CA . LEU A 1 86 ? 3.799 -2.772 -7.108 1.00 95.69 86 LEU A CA 1
ATOM 702 C C . LEU A 1 86 ? 2.448 -3.381 -6.693 1.00 95.69 86 LEU A C 1
ATOM 704 O O . LEU A 1 86 ? 2.081 -3.292 -5.518 1.00 95.69 86 LEU A O 1
ATOM 708 N N . PRO A 1 87 ? 1.722 -4.060 -7.599 1.00 96.94 87 PRO A N 1
ATOM 709 C CA . PRO A 1 87 ? 0.586 -4.891 -7.229 1.00 96.94 87 PRO A CA 1
ATOM 710 C C . PRO A 1 87 ? 0.949 -5.912 -6.154 1.00 96.94 87 PRO A C 1
ATOM 712 O O . PRO A 1 87 ? 2.042 -6.480 -6.175 1.00 96.94 87 PRO A O 1
ATOM 715 N N . GLY A 1 88 ? 0.011 -6.158 -5.241 1.00 97.19 88 GLY A N 1
ATOM 716 C CA . GLY A 1 88 ? 0.228 -6.994 -4.059 1.00 97.19 88 GLY A CA 1
ATOM 717 C C . GLY A 1 88 ? 0.785 -6.226 -2.858 1.00 97.19 88 GLY A C 1
ATOM 718 O O . GLY A 1 88 ? 0.894 -6.794 -1.777 1.00 97.19 88 GLY A O 1
ATOM 719 N N . TYR A 1 89 ? 1.097 -4.935 -3.017 1.00 97.88 89 TYR A N 1
ATOM 720 C CA . TYR A 1 89 ? 1.424 -4.050 -1.904 1.00 97.88 89 TYR A CA 1
ATOM 721 C C . TYR A 1 89 ? 0.149 -3.643 -1.160 1.00 97.88 89 TYR A C 1
ATOM 723 O O . TYR A 1 89 ? -0.749 -3.026 -1.744 1.00 97.88 89 TYR A O 1
ATOM 731 N N . VAL A 1 90 ? 0.070 -3.984 0.127 1.00 98.19 90 VAL A N 1
ATOM 732 C CA . VAL A 1 90 ? -1.080 -3.688 0.988 1.00 98.19 90 VAL A CA 1
ATOM 733 C C . VAL A 1 90 ? -0.620 -2.920 2.221 1.00 98.19 90 VAL A C 1
ATOM 735 O O . VAL A 1 90 ? 0.427 -3.222 2.783 1.00 98.19 90 VAL A O 1
ATOM 738 N N . VAL A 1 91 ? -1.406 -1.939 2.667 1.00 97.75 91 VAL A N 1
ATOM 739 C CA . VAL A 1 91 ? -1.134 -1.170 3.887 1.00 97.75 91 VAL A CA 1
ATOM 740 C C . VAL A 1 91 ? -2.382 -1.050 4.741 1.00 97.75 91 VAL A C 1
ATOM 742 O O . VAL A 1 91 ? -3.414 -0.569 4.286 1.00 97.75 91 VAL A O 1
ATOM 745 N N . PHE A 1 92 ? -2.260 -1.428 6.005 1.00 97.44 92 PHE A N 1
ATOM 746 C CA . PHE A 1 92 ? -3.210 -1.129 7.066 1.00 97.44 92 PHE A CA 1
ATOM 747 C C . PHE A 1 92 ? -2.773 0.161 7.759 1.00 97.44 92 PHE A C 1
ATOM 749 O O . PHE A 1 92 ? -1.651 0.253 8.266 1.00 97.44 92 PHE A O 1
ATOM 756 N N . THR A 1 93 ? -3.632 1.172 7.786 1.00 95.12 93 THR A N 1
ATOM 757 C CA . THR A 1 93 ? -3.301 2.484 8.347 1.00 95.12 93 THR A CA 1
ATOM 758 C C . THR A 1 93 ? -4.508 3.146 8.997 1.00 95.12 93 THR A C 1
ATOM 760 O O . THR A 1 93 ? -5.657 2.815 8.713 1.00 95.12 93 THR A O 1
ATOM 763 N N . ALA A 1 94 ? -4.239 4.117 9.863 1.00 92.69 94 ALA A N 1
ATOM 764 C CA . ALA A 1 94 ? -5.250 5.022 10.384 1.00 92.69 94 ALA A CA 1
ATOM 765 C C . ALA A 1 94 ? -5.081 6.408 9.749 1.00 92.69 94 ALA A C 1
ATOM 767 O O . ALA A 1 94 ? -3.965 6.928 9.636 1.00 92.69 94 ALA A O 1
ATOM 768 N N . ALA A 1 95 ? -6.197 7.024 9.368 1.00 90.94 95 ALA A N 1
ATOM 769 C CA . ALA A 1 95 ? -6.243 8.396 8.880 1.00 90.94 95 ALA A CA 1
ATOM 770 C C . ALA A 1 95 ? -7.475 9.108 9.452 1.00 90.94 95 ALA A C 1
ATOM 772 O O . ALA A 1 95 ? -8.593 8.590 9.423 1.00 90.94 95 ALA A O 1
ATOM 773 N N . GLY A 1 96 ? -7.266 10.292 10.033 1.00 89.06 96 GLY A N 1
ATOM 774 C CA . GLY A 1 96 ? -8.301 10.948 10.830 1.00 89.06 96 GLY A CA 1
ATOM 775 C C . GLY A 1 96 ? -8.718 10.063 12.010 1.00 89.06 96 GLY A C 1
ATOM 776 O O . GLY A 1 96 ? -7.885 9.680 12.826 1.00 89.06 96 GLY A O 1
ATOM 777 N N . LYS A 1 97 ? -10.009 9.728 12.093 1.00 90.00 97 LYS A N 1
ATOM 778 C CA . LYS A 1 97 ? -10.574 8.826 13.116 1.00 90.00 97 LYS A CA 1
ATOM 779 C C . LYS A 1 97 ? -10.998 7.472 12.534 1.00 90.00 97 LYS A C 1
ATOM 781 O O . LYS A 1 97 ? -11.892 6.839 13.084 1.00 90.00 97 LYS A O 1
ATOM 786 N N . LYS A 1 98 ? -10.443 7.078 11.387 1.00 94.31 98 LYS A N 1
ATOM 787 C CA . LYS A 1 98 ? -10.873 5.899 10.631 1.00 94.31 98 LYS A CA 1
ATOM 788 C C . LYS A 1 98 ? -9.697 4.992 10.289 1.00 94.31 98 LYS A C 1
ATOM 790 O O . LYS A 1 98 ? -8.566 5.459 10.141 1.00 94.31 98 LYS A O 1
ATOM 795 N N . TRP A 1 99 ? -9.995 3.703 10.173 1.00 95.50 99 TRP A N 1
ATOM 796 C CA . TRP A 1 99 ? -9.046 2.654 9.824 1.00 95.50 99 TRP A CA 1
ATOM 797 C C . TRP A 1 99 ? -9.266 2.228 8.382 1.00 95.50 99 TRP A C 1
ATOM 799 O O . TRP A 1 99 ? -10.401 2.013 7.953 1.00 95.50 99 TRP A O 1
ATOM 809 N N . PHE A 1 100 ? -8.165 2.118 7.649 1.00 97.06 100 PHE A N 1
ATOM 810 C CA . PHE A 1 100 ? -8.157 1.863 6.222 1.00 97.06 100 PHE A CA 1
ATOM 811 C C . PHE A 1 100 ? -7.197 0.740 5.869 1.00 97.06 100 PHE A C 1
ATOM 813 O O . PHE A 1 100 ? -6.072 0.686 6.368 1.00 97.06 100 PHE A O 1
ATOM 820 N N . LYS A 1 101 ? -7.626 -0.117 4.950 1.00 98.06 101 LYS A N 1
ATOM 821 C CA . LYS A 1 101 ? -6.741 -1.017 4.221 1.00 98.06 101 LYS A CA 1
ATOM 822 C C . LYS A 1 101 ? -6.631 -0.512 2.791 1.00 98.06 101 LYS A C 1
ATOM 824 O O . LYS A 1 101 ? -7.634 -0.376 2.098 1.00 98.06 101 LYS A O 1
ATOM 829 N N . LEU A 1 102 ? -5.413 -0.208 2.373 1.00 98.00 102 LEU A N 1
ATOM 830 C CA . LEU A 1 102 ? -5.072 0.296 1.050 1.00 98.00 102 LEU A CA 1
ATOM 831 C C . LEU A 1 102 ? -4.358 -0.814 0.289 1.00 98.00 102 LEU A C 1
ATOM 833 O O . LEU A 1 102 ? -3.531 -1.518 0.860 1.00 98.00 102 LEU A O 1
ATOM 837 N N . SER A 1 103 ? -4.685 -1.024 -0.977 1.00 98.06 103 SER A N 1
ATOM 838 C CA . SER A 1 103 ? -4.104 -2.098 -1.781 1.00 98.06 103 SER A CA 1
ATOM 839 C C . SER A 1 103 ? -3.832 -1.623 -3.197 1.00 98.06 103 SER A C 1
ATOM 841 O O . SER A 1 103 ? -4.667 -0.954 -3.806 1.00 98.06 103 SER A O 1
ATOM 843 N N . ILE A 1 104 ? -2.669 -1.997 -3.720 1.00 97.00 104 ILE A N 1
ATOM 844 C CA . ILE A 1 104 ? -2.324 -1.832 -5.129 1.00 97.00 104 ILE A CA 1
ATOM 845 C C . ILE A 1 104 ? -2.647 -3.148 -5.828 1.00 97.00 104 ILE A C 1
ATOM 847 O O . ILE A 1 104 ? -2.142 -4.214 -5.467 1.00 97.00 104 ILE A O 1
ATOM 851 N N . 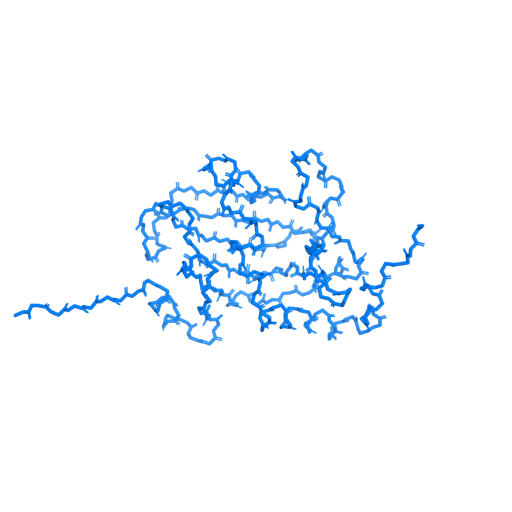LEU A 1 105 ? -3.520 -3.071 -6.818 1.00 96.19 105 LEU A N 1
ATOM 852 C CA . LEU A 1 105 ? -3.989 -4.188 -7.618 1.00 96.19 105 LEU A CA 1
ATOM 853 C C . LEU A 1 105 ? -3.499 -4.025 -9.054 1.00 96.19 105 LEU A C 1
ATOM 855 O O . LEU A 1 105 ? -3.088 -2.945 -9.472 1.00 96.19 105 LEU A O 1
ATOM 859 N N . GLU A 1 106 ? -3.585 -5.104 -9.821 1.00 93.88 106 GLU A N 1
ATOM 860 C CA . GLU A 1 106 ? -3.403 -5.056 -11.267 1.00 93.88 106 GLU A CA 1
ATOM 861 C C . GLU A 1 106 ? -4.605 -5.679 -11.961 1.00 93.88 106 GLU A C 1
ATOM 863 O O . GLU A 1 106 ? -5.138 -6.696 -11.511 1.00 93.88 106 GLU A O 1
ATOM 868 N N . ARG A 1 107 ? -5.032 -5.035 -13.047 1.00 91.19 107 ARG A N 1
ATOM 869 C CA . ARG A 1 107 ? -6.015 -5.551 -13.995 1.00 91.19 107 ARG A CA 1
ATOM 870 C C . ARG A 1 107 ? -5.608 -5.097 -15.391 1.00 91.19 107 ARG A C 1
ATOM 872 O O . ARG A 1 107 ? -5.467 -3.901 -15.617 1.00 91.19 107 ARG A O 1
ATOM 879 N N . ASN A 1 108 ? -5.491 -6.033 -16.330 1.00 87.88 108 ASN A N 1
ATOM 880 C CA . ASN A 1 108 ? -5.161 -5.748 -17.731 1.00 87.88 108 ASN A CA 1
ATOM 881 C C . ASN A 1 108 ? -3.876 -4.909 -17.883 1.00 87.88 108 ASN A C 1
ATOM 883 O O . ASN A 1 108 ? -3.850 -3.961 -18.665 1.00 87.88 108 ASN A O 1
ATOM 887 N N . ASN A 1 109 ? -2.828 -5.239 -17.114 1.00 82.94 109 ASN A N 1
ATOM 888 C CA . ASN A 1 109 ? -1.557 -4.503 -17.099 1.00 82.94 109 ASN A CA 1
ATOM 889 C C . ASN A 1 109 ? -1.697 -3.015 -16.710 1.00 82.94 109 ASN A C 1
ATOM 891 O O . ASN A 1 109 ? -0.896 -2.179 -17.118 1.00 82.94 109 ASN A O 1
ATOM 895 N N . GLN A 1 110 ? -2.719 -2.679 -15.921 1.00 87.50 110 GLN A N 1
ATOM 896 C CA . GLN A 1 110 ? -2.917 -1.357 -15.330 1.00 87.50 110 GLN A CA 1
ATOM 897 C C . GLN A 1 110 ? -3.011 -1.481 -13.819 1.00 87.50 110 GLN A C 1
ATOM 899 O O . GLN A 1 110 ? -3.575 -2.449 -13.297 1.00 87.50 110 GLN A O 1
ATOM 904 N N . LEU A 1 111 ? -2.476 -0.483 -13.118 1.00 92.19 111 LEU A N 1
ATOM 905 C CA . LEU A 1 111 ? -2.626 -0.392 -11.674 1.00 92.19 111 LEU A CA 1
ATOM 906 C C . LEU A 1 111 ? -4.037 0.081 -11.329 1.00 92.19 111 LEU A C 1
ATOM 908 O O . LEU A 1 111 ? -4.543 1.047 -11.895 1.00 92.19 111 LEU A O 1
ATOM 912 N N . LEU A 1 112 ? -4.658 -0.601 -10.374 1.00 93.44 112 LEU A N 1
ATOM 913 C CA . LEU A 1 112 ? -5.872 -0.145 -9.709 1.00 93.44 112 LEU A CA 1
ATOM 914 C C . LEU A 1 112 ? -5.575 0.022 -8.228 1.00 93.44 112 LEU A C 1
ATOM 916 O O . LEU A 1 112 ? -4.802 -0.743 -7.651 1.00 93.44 112 LEU A O 1
ATOM 920 N N . PHE A 1 113 ? -6.228 0.985 -7.596 1.00 94.19 113 PHE A N 1
ATOM 921 C CA . PHE A 1 113 ? -6.077 1.222 -6.172 1.00 94.19 113 PHE A CA 1
ATOM 922 C C . PHE A 1 113 ? -7.384 0.881 -5.484 1.00 94.19 113 PHE A C 1
ATOM 924 O O . PHE A 1 113 ? -8.444 1.354 -5.882 1.00 94.19 113 PHE A O 1
ATOM 931 N N . LEU A 1 114 ? -7.306 0.029 -4.471 1.00 97.38 114 LEU A N 1
ATOM 932 C CA . LEU A 1 114 ? -8.430 -0.351 -3.630 1.00 97.38 114 LEU A CA 1
ATOM 933 C C . LEU A 1 114 ? -8.224 0.262 -2.252 1.00 97.38 114 LEU A C 1
ATOM 935 O O . LEU A 1 114 ? -7.160 0.100 -1.653 1.00 97.38 114 LEU A O 1
ATOM 939 N N . TRP A 1 115 ? -9.255 0.909 -1.731 1.00 97.94 115 TRP A N 1
ATOM 940 C CA . TRP A 1 115 ? -9.338 1.260 -0.321 1.00 97.94 115 TRP A CA 1
ATOM 941 C C . TRP A 1 115 ? -10.551 0.581 0.308 1.00 97.94 115 TRP A C 1
ATOM 943 O O . TRP A 1 115 ? -11.607 0.471 -0.309 1.00 97.94 115 TRP A O 1
ATOM 953 N N . GLU A 1 116 ? -10.391 0.129 1.545 1.00 98.31 116 GLU A N 1
ATOM 954 C CA . GLU A 1 116 ? -11.445 -0.434 2.386 1.00 98.31 116 GLU A CA 1
ATOM 955 C C . GLU A 1 116 ? -11.444 0.329 3.718 1.00 98.31 116 GLU A C 1
ATOM 957 O O . GLU A 1 116 ? -10.385 0.495 4.323 1.00 98.31 116 GLU A O 1
ATOM 962 N N . GLU A 1 117 ? -12.605 0.801 4.175 1.00 98.00 117 GLU A N 1
ATOM 963 C CA . GLU A 1 117 ? -12.777 1.565 5.419 1.00 98.00 117 GLU A CA 1
ATOM 964 C C . GLU A 1 117 ? -13.470 0.723 6.494 1.00 98.00 117 GLU A C 1
ATOM 966 O O . GLU A 1 117 ? -14.414 -0.010 6.198 1.00 98.00 117 GLU A O 1
ATOM 971 N N . PHE A 1 118 ? -13.022 0.833 7.746 1.00 97.56 118 PHE A N 1
ATOM 972 C CA . PHE A 1 118 ? -13.434 -0.051 8.849 1.00 97.56 118 PHE A CA 1
ATOM 973 C C . PHE A 1 118 ? -14.035 0.690 10.057 1.00 97.56 118 PHE A C 1
ATOM 975 O O . PHE A 1 118 ? -14.299 0.105 11.106 1.00 97.56 118 PHE A O 1
ATOM 982 N N . GLY A 1 119 ? -14.299 1.990 9.958 1.00 95.06 119 GLY A N 1
ATOM 983 C CA . GLY A 1 119 ? -14.770 2.788 11.084 1.00 95.06 119 GLY A CA 1
ATOM 984 C C . GLY A 1 119 ? -13.702 2.853 12.163 1.00 95.06 119 GLY A C 1
ATOM 985 O O . GLY A 1 119 ? -12.566 3.208 11.877 1.00 95.06 119 GLY A O 1
ATOM 986 N N . LEU A 1 120 ? -14.082 2.495 13.390 1.00 92.88 120 LEU A N 1
ATOM 987 C CA . LEU A 1 120 ? -13.196 2.386 14.554 1.00 92.88 120 LEU A CA 1
ATOM 988 C C . LEU A 1 120 ? -12.687 0.949 14.783 1.00 92.88 120 LEU A C 1
ATOM 990 O O . LEU A 1 120 ? -12.088 0.674 15.821 1.00 92.88 120 LEU A O 1
ATOM 994 N N . ASP A 1 121 ? -12.975 0.018 13.868 1.00 91.25 121 ASP A N 1
ATOM 995 C CA . ASP A 1 121 ? -12.588 -1.384 14.013 1.00 91.25 121 ASP A CA 1
ATOM 996 C C . ASP A 1 121 ? -11.092 -1.578 13.734 1.00 91.25 121 ASP A C 1
ATOM 998 O O . ASP A 1 121 ? -10.637 -1.599 12.591 1.00 91.25 121 ASP A O 1
ATOM 1002 N N . THR A 1 122 ? -10.328 -1.771 14.806 1.00 89.19 122 THR A N 1
ATOM 1003 C CA . THR A 1 122 ? -8.882 -2.005 14.752 1.00 89.19 122 THR A CA 1
ATOM 1004 C C . THR A 1 122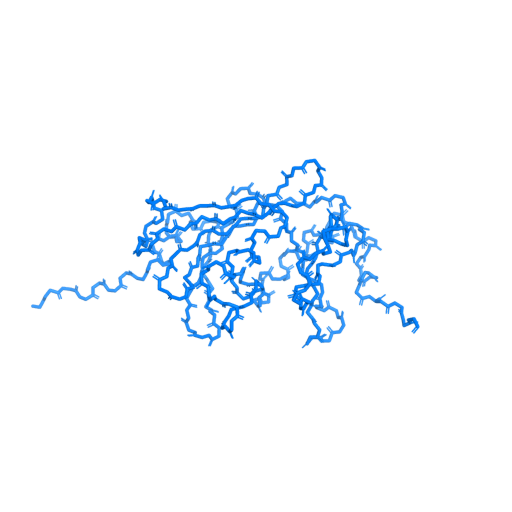 ? -8.508 -3.432 14.345 1.00 89.19 122 THR A C 1
ATOM 1006 O O . THR A 1 122 ? -7.330 -3.695 14.096 1.00 89.19 122 THR A O 1
ATOM 1009 N N . SER A 1 123 ? -9.482 -4.349 14.265 1.00 90.44 123 SER A N 1
ATOM 1010 C CA . SER A 1 123 ? -9.281 -5.732 13.813 1.00 90.44 123 SER A CA 1
ATOM 1011 C C . SER A 1 123 ? -9.356 -5.890 12.293 1.00 90.44 123 SER A C 1
ATOM 1013 O O . SER A 1 123 ? -8.958 -6.934 11.782 1.00 90.44 123 SER A O 1
ATOM 1015 N N . TYR A 1 124 ? -9.829 -4.860 11.577 1.00 93.31 124 TYR A N 1
ATOM 1016 C CA . TYR A 1 124 ? -10.025 -4.870 10.124 1.00 93.31 124 TYR A CA 1
ATOM 1017 C C . TYR A 1 124 ? -10.925 -6.018 9.635 1.00 93.31 124 TYR A C 1
ATOM 1019 O O . TYR A 1 124 ? -10.688 -6.605 8.579 1.00 93.31 124 TYR A O 1
ATOM 1027 N N . THR A 1 125 ? -11.973 -6.346 10.395 1.00 92.69 125 THR A N 1
ATOM 1028 C CA . THR A 1 125 ? -12.912 -7.428 10.051 1.00 92.69 125 THR A CA 1
ATOM 1029 C C . THR A 1 125 ? -14.242 -6.893 9.530 1.00 92.69 125 THR A C 1
ATOM 1031 O O . THR A 1 125 ? -14.848 -7.490 8.640 1.00 92.69 125 THR A O 1
ATOM 1034 N N . ASN A 1 126 ? -14.693 -5.743 10.032 1.00 94.19 126 ASN A N 1
ATOM 1035 C CA . ASN A 1 126 ? -16.007 -5.186 9.728 1.00 94.19 126 ASN A CA 1
ATOM 1036 C C . ASN A 1 126 ? -15.921 -4.008 8.750 1.00 94.19 126 ASN A C 1
ATOM 1038 O O . ASN A 1 126 ? -16.009 -2.839 9.142 1.00 94.19 126 ASN A O 1
ATOM 1042 N N . LYS A 1 127 ? -15.762 -4.331 7.463 1.00 97.19 127 LYS A N 1
ATOM 1043 C CA . LYS A 1 127 ? -15.731 -3.341 6.380 1.00 97.19 127 LYS A CA 1
ATOM 1044 C C . LYS A 1 127 ? -17.034 -2.539 6.311 1.00 97.19 127 LYS A C 1
ATOM 1046 O O . LYS A 1 127 ? -18.125 -3.104 6.316 1.00 97.19 127 LYS A O 1
ATOM 1051 N N . LYS A 1 128 ? -16.903 -1.218 6.205 1.00 97.56 128 LYS A N 1
ATOM 1052 C CA . LYS A 1 128 ? -18.001 -0.243 6.124 1.00 97.56 128 LYS A CA 1
ATOM 1053 C C . LYS A 1 128 ? -18.1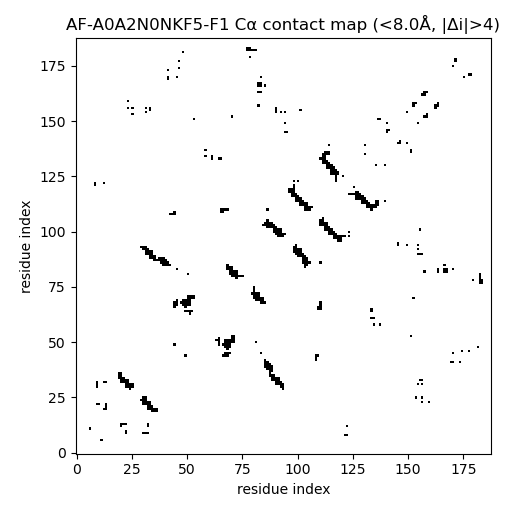83 0.325 4.727 1.00 97.56 128 LYS A C 1
ATOM 1055 O O . LYS A 1 128 ? -19.315 0.468 4.279 1.00 97.56 128 LYS A O 1
ATOM 1060 N N . ALA A 1 129 ? -17.082 0.615 4.046 1.00 97.50 129 ALA A N 1
ATOM 1061 C CA . ALA A 1 129 ? -17.077 1.152 2.694 1.00 97.50 129 ALA A CA 1
ATOM 1062 C C . ALA A 1 129 ? -15.830 0.687 1.937 1.00 97.50 129 ALA A C 1
ATOM 1064 O O . ALA A 1 129 ? -14.872 0.190 2.535 1.00 97.50 129 ALA A O 1
ATOM 1065 N N . GLN A 1 130 ? -15.861 0.821 0.614 1.00 97.81 130 GLN A N 1
ATOM 1066 C CA . GLN A 1 130 ? -14.713 0.587 -0.254 1.00 97.81 130 GLN A CA 1
ATOM 1067 C C . GLN A 1 130 ? -14.872 1.318 -1.583 1.00 97.81 130 GLN A C 1
ATOM 1069 O O . GLN A 1 130 ? -15.994 1.572 -2.019 1.00 97.81 130 GLN A O 1
ATOM 1074 N N . GLY A 1 131 ? -13.753 1.526 -2.267 1.00 96.88 131 GLY A N 1
ATOM 1075 C CA . GLY A 1 131 ? -13.712 1.986 -3.651 1.00 96.88 131 GLY A CA 1
ATOM 1076 C C . GLY A 1 131 ? -12.505 1.401 -4.377 1.00 96.88 131 GLY A C 1
ATOM 1077 O O . GLY A 1 131 ? -11.465 1.167 -3.758 1.00 96.88 131 GLY A O 1
ATOM 1078 N N . VAL A 1 132 ? -12.648 1.132 -5.679 1.00 94.94 132 VAL A N 1
ATOM 1079 C CA . VAL A 1 132 ? -11.595 0.517 -6.503 1.00 94.94 132 VAL A CA 1
ATOM 1080 C C . VAL A 1 132 ? -11.536 1.107 -7.906 1.00 94.94 132 VAL A C 1
ATOM 1082 O O . VAL A 1 132 ? -12.350 0.780 -8.760 1.00 94.94 132 VAL A O 1
ATOM 1085 N N . GLU A 1 133 ? -10.546 1.959 -8.148 1.00 89.56 133 GLU A N 1
ATOM 1086 C CA . GLU A 1 133 ? -10.365 2.731 -9.385 1.00 89.56 133 GLU A CA 1
ATOM 1087 C C . GLU A 1 133 ? -8.899 3.197 -9.502 1.00 89.56 133 GLU A C 1
ATOM 1089 O O . GLU A 1 133 ? -8.117 3.076 -8.554 1.00 89.56 133 GLU A O 1
ATOM 1094 N N . GLN A 1 134 ? -8.502 3.762 -10.646 1.00 86.62 134 GLN A N 1
ATOM 1095 C CA . GLN A 1 134 ? -7.143 4.302 -10.847 1.00 86.62 134 GLN A CA 1
ATOM 1096 C C . GLN A 1 134 ? -6.839 5.530 -9.978 1.00 86.62 134 GLN A C 1
ATOM 1098 O O . GLN A 1 134 ? -5.682 5.803 -9.673 1.00 86.62 134 GLN A O 1
ATOM 1103 N N . LEU A 1 135 ? -7.867 6.262 -9.549 1.00 86.38 135 LEU A N 1
ATOM 1104 C CA . LEU A 1 135 ? -7.733 7.446 -8.697 1.00 86.38 135 LEU A CA 1
ATOM 1105 C C . LEU A 1 135 ? -8.359 7.240 -7.315 1.00 86.38 135 LEU A C 1
ATOM 1107 O O . LEU A 1 135 ? -8.554 8.200 -6.571 1.00 86.38 135 LEU A O 1
ATOM 1111 N N . ALA A 1 136 ? -8.639 5.991 -6.931 1.00 89.00 136 ALA A N 1
ATOM 1112 C CA . ALA A 1 136 ? -9.426 5.688 -5.738 1.00 89.00 136 ALA A CA 1
ATOM 1113 C C . ALA A 1 136 ? -8.849 6.290 -4.452 1.00 89.00 136 ALA A C 1
ATOM 1115 O O . ALA A 1 136 ? -9.607 6.704 -3.581 1.00 89.00 136 ALA A O 1
ATOM 1116 N N . PHE A 1 137 ? -7.523 6.386 -4.325 1.00 91.19 137 PHE A N 1
ATOM 1117 C CA . PHE A 1 137 ? -6.907 7.025 -3.162 1.00 91.19 137 PHE A CA 1
ATOM 1118 C C . PHE A 1 137 ? -7.132 8.542 -3.117 1.00 91.19 137 PHE A C 1
ATOM 1120 O O . PHE A 1 137 ? -7.325 9.073 -2.026 1.00 91.19 137 PHE A O 1
ATOM 1127 N N . HIS A 1 138 ? -7.161 9.236 -4.260 1.00 87.56 138 HIS A N 1
ATOM 1128 C CA . HIS A 1 138 ? -7.549 10.651 -4.302 1.00 87.56 138 HIS A CA 1
ATOM 1129 C C . HIS A 1 138 ? -9.021 10.820 -3.933 1.00 87.56 138 HIS A C 1
ATOM 1131 O O . HIS A 1 138 ? -9.345 11.646 -3.082 1.00 87.56 138 HIS A O 1
ATOM 1137 N N . CYS A 1 139 ? -9.896 10.000 -4.525 1.00 88.81 139 CYS A N 1
ATOM 1138 C CA . CYS A 1 139 ? -11.323 10.008 -4.215 1.00 88.81 139 CYS A CA 1
ATOM 1139 C C . CYS A 1 139 ? -11.561 9.780 -2.716 1.00 88.81 139 CYS A C 1
ATOM 1141 O O . CYS A 1 139 ? -12.288 10.547 -2.097 1.00 88.81 139 CYS A O 1
ATOM 1143 N N . MET A 1 140 ? -10.868 8.808 -2.116 1.00 93.88 140 MET A N 1
ATOM 1144 C CA . MET A 1 140 ? -10.928 8.521 -0.681 1.00 93.88 140 MET A CA 1
ATOM 1145 C C . MET A 1 140 ? -10.449 9.699 0.173 1.00 93.88 140 MET A C 1
ATOM 1147 O O . MET A 1 140 ? -11.133 10.086 1.1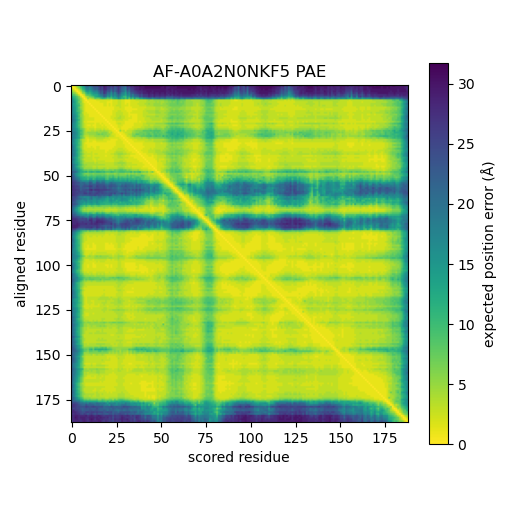19 1.00 93.88 140 MET A O 1
ATOM 1151 N N . LEU A 1 141 ? -9.307 10.315 -0.157 1.00 91.81 141 LEU A N 1
ATOM 1152 C CA . LEU A 1 141 ? -8.821 11.475 0.595 1.00 91.81 141 LEU A CA 1
ATOM 1153 C C . LEU A 1 141 ? -9.845 12.616 0.594 1.00 91.81 141 LEU A C 1
ATOM 1155 O O . LEU A 1 141 ? -10.086 13.212 1.644 1.00 91.81 141 LEU A O 1
ATOM 1159 N N . LYS A 1 142 ? -10.465 12.882 -0.557 1.00 91.25 142 LYS A N 1
ATOM 1160 C CA . LYS A 1 142 ? -11.501 13.905 -0.714 1.00 91.25 142 LYS A CA 1
ATOM 1161 C C . LYS A 1 142 ? -12.786 13.546 0.034 1.00 91.25 142 LYS A C 1
ATOM 1163 O O . LYS A 1 142 ? -13.309 14.374 0.775 1.00 91.25 142 LYS A O 1
ATOM 1168 N N . GLU A 1 143 ? -13.270 12.313 -0.116 1.00 92.44 143 GLU A N 1
ATOM 1169 C CA . GLU A 1 143 ? -14.496 11.809 0.519 1.00 92.44 143 GLU A CA 1
ATOM 1170 C C . GLU A 1 143 ? -14.447 11.939 2.047 1.00 92.44 143 GLU A C 1
ATOM 1172 O O . GLU A 1 143 ? -15.420 12.360 2.671 1.00 92.44 143 GLU A O 1
ATOM 1177 N N . TYR A 1 144 ? -13.295 11.639 2.651 1.00 93.69 144 TYR A N 1
ATOM 1178 C CA . TYR A 1 144 ? -13.118 11.688 4.103 1.00 93.69 144 TYR A CA 1
ATOM 1179 C C . TYR A 1 144 ? -12.484 12.994 4.618 1.00 93.69 144 TYR A C 1
ATOM 1181 O O . TYR A 1 144 ? -12.194 13.091 5.813 1.00 93.69 144 TYR A O 1
ATOM 1189 N N . GLY A 1 145 ? -12.259 13.997 3.758 1.00 92.88 145 GLY A N 1
ATOM 1190 C CA . GLY A 1 145 ? -11.675 15.289 4.148 1.00 92.88 145 GLY A CA 1
ATOM 1191 C C . GLY A 1 145 ? -10.249 15.184 4.708 1.00 92.88 145 GLY A C 1
ATOM 1192 O O . GLY A 1 145 ? -9.894 15.870 5.666 1.00 92.88 145 GLY A O 1
ATOM 1193 N N . LEU A 1 146 ? -9.434 14.285 4.151 1.00 90.88 146 LEU A N 1
ATOM 1194 C CA . LEU A 1 146 ? -8.098 13.926 4.641 1.00 90.88 146 LEU A CA 1
ATOM 1195 C C . LEU A 1 146 ? -6.946 14.618 3.891 1.00 90.88 146 LEU A C 1
ATOM 1197 O O . LEU A 1 146 ? -5.793 14.468 4.305 1.00 90.88 146 LEU A O 1
ATOM 1201 N N . GLU A 1 147 ? -7.247 15.369 2.828 1.00 86.56 147 GLU A N 1
ATOM 1202 C CA . GLU A 1 147 ? -6.287 15.971 1.883 1.00 86.56 147 GLU A CA 1
ATOM 1203 C C . GLU A 1 147 ? -5.293 16.951 2.533 1.00 86.56 147 GLU A C 1
ATOM 1205 O O . GLU A 1 147 ? -4.156 17.062 2.088 1.00 86.56 147 GLU A O 1
ATOM 1210 N N . SER A 1 148 ? -5.682 17.641 3.611 1.00 80.06 148 SER A N 1
ATOM 1211 C CA . SER A 1 148 ? -4.842 18.663 4.261 1.00 80.06 148 SER A CA 1
ATOM 1212 C C . SER A 1 148 ? -3.698 18.096 5.105 1.00 80.06 148 SER A C 1
ATOM 1214 O O . SER A 1 148 ? -2.684 18.761 5.293 1.00 80.06 148 SER A O 1
ATOM 1216 N N . ASN A 1 149 ? -3.855 16.872 5.619 1.00 80.69 149 ASN A N 1
ATOM 1217 C CA . ASN A 1 149 ? -2.944 16.276 6.604 1.00 80.69 149 ASN A CA 1
ATOM 1218 C C . ASN A 1 149 ? -2.344 14.942 6.146 1.00 80.69 149 ASN A C 1
ATOM 1220 O O . ASN A 1 149 ? -1.533 14.348 6.861 1.00 80.69 149 ASN A O 1
ATOM 1224 N N . ASN A 1 150 ? -2.763 14.431 4.988 1.00 83.62 150 ASN A N 1
ATOM 1225 C CA . ASN A 1 150 ? -2.305 13.153 4.470 1.00 83.62 150 ASN A CA 1
ATOM 1226 C C . ASN A 1 150 ? -1.940 13.279 2.997 1.00 83.62 150 ASN A C 1
ATOM 1228 O O . ASN A 1 150 ? -2.676 13.844 2.198 1.00 83.62 150 ASN A O 1
ATOM 1232 N N . THR A 1 151 ? -0.824 12.657 2.636 1.00 85.12 151 THR A N 1
ATOM 1233 C CA . THR A 1 151 ? -0.476 12.376 1.243 1.00 85.12 151 THR A CA 1
ATOM 1234 C C . THR A 1 151 ? -0.625 10.884 0.988 1.00 85.12 151 THR A C 1
ATOM 1236 O O . THR A 1 151 ? -0.395 10.076 1.894 1.00 85.12 151 THR A O 1
ATOM 1239 N N . ILE A 1 152 ? -0.940 10.495 -0.248 1.00 87.94 152 ILE A N 1
ATOM 1240 C CA . ILE A 1 152 ? -1.023 9.078 -0.647 1.00 87.94 152 ILE A CA 1
ATOM 1241 C C . ILE A 1 152 ? 0.283 8.351 -0.318 1.00 87.94 152 ILE A C 1
ATOM 1243 O O . ILE A 1 152 ? 0.265 7.284 0.288 1.00 87.94 152 ILE A O 1
ATOM 1247 N N . ARG A 1 153 ? 1.424 8.997 -0.580 1.00 86.94 153 ARG A N 1
ATOM 1248 C CA . ARG A 1 153 ? 2.749 8.511 -0.179 1.00 86.94 153 ARG A CA 1
ATOM 1249 C C . ARG A 1 153 ? 2.836 8.201 1.320 1.00 86.94 153 ARG A C 1
ATOM 1251 O O . ARG A 1 153 ? 3.335 7.145 1.694 1.00 86.94 153 ARG A O 1
ATOM 1258 N N . SER A 1 154 ? 2.368 9.110 2.179 1.00 86.81 154 SER A N 1
ATOM 1259 C CA . SER A 1 154 ? 2.410 8.915 3.635 1.00 86.81 154 SER A CA 1
ATOM 1260 C C . SER A 1 154 ? 1.450 7.833 4.129 1.00 86.81 154 SER A C 1
ATOM 1262 O O . SER A 1 154 ? 1.795 7.112 5.060 1.00 86.81 154 SER A O 1
ATOM 1264 N N . LEU A 1 155 ? 0.277 7.697 3.504 1.00 89.94 155 LEU A N 1
ATOM 1265 C CA . LEU A 1 155 ? -0.688 6.647 3.833 1.00 89.94 155 LEU A CA 1
ATOM 1266 C C . LEU A 1 155 ? -0.202 5.263 3.407 1.00 89.94 155 LEU A C 1
ATOM 1268 O O . LEU A 1 155 ? -0.449 4.290 4.110 1.00 89.94 155 LEU A O 1
ATOM 1272 N N . LEU A 1 156 ? 0.520 5.189 2.290 1.00 92.12 156 LEU A N 1
ATOM 1273 C CA . LEU A 1 156 ? 1.136 3.960 1.805 1.00 92.12 156 LEU A CA 1
ATOM 1274 C C . LEU A 1 156 ? 2.467 3.633 2.494 1.00 92.12 156 LEU A C 1
ATOM 1276 O O . LEU A 1 156 ? 3.098 2.653 2.127 1.00 92.12 156 LEU A O 1
ATOM 1280 N N . GLY A 1 157 ? 2.945 4.432 3.452 1.00 89.75 157 GLY A N 1
ATOM 1281 C CA . GLY A 1 157 ? 4.218 4.125 4.111 1.00 89.75 157 GLY A CA 1
ATOM 1282 C C . GLY A 1 157 ? 5.469 4.357 3.259 1.00 89.75 157 GLY A C 1
ATOM 1283 O O . GLY A 1 157 ? 6.571 3.987 3.658 1.00 89.75 157 GLY A O 1
ATOM 1284 N N . LEU A 1 158 ? 5.332 4.997 2.094 1.00 89.06 158 LEU A N 1
ATOM 1285 C CA . LEU A 1 158 ? 6.386 5.144 1.084 1.00 89.06 158 LEU A CA 1
ATOM 1286 C C . LEU A 1 158 ? 7.367 6.284 1.410 1.00 89.06 158 LEU A C 1
ATOM 1288 O O . LEU A 1 158 ? 7.731 7.092 0.556 1.00 89.06 158 LEU A O 1
ATOM 1292 N N . TYR A 1 159 ? 7.772 6.389 2.668 1.00 84.25 159 TYR A N 1
ATOM 1293 C CA . TYR A 1 159 ? 8.815 7.289 3.172 1.00 84.25 159 TYR A CA 1
ATOM 1294 C C . TYR A 1 159 ? 9.909 6.520 3.925 1.00 84.25 159 TYR A C 1
ATOM 1296 O O . TYR A 1 159 ? 10.999 7.057 4.117 1.00 84.25 159 TYR A O 1
ATOM 1304 N N . ASP A 1 160 ? 9.629 5.279 4.330 1.00 86.38 160 ASP A N 1
ATOM 1305 C CA . ASP A 1 160 ? 10.603 4.385 4.940 1.00 86.38 160 ASP A CA 1
ATOM 1306 C C . ASP A 1 160 ? 11.628 3.912 3.896 1.00 86.38 160 ASP A C 1
ATOM 1308 O O . ASP A 1 160 ? 11.274 3.391 2.834 1.00 86.38 160 ASP A O 1
ATOM 1312 N N . SER A 1 161 ? 12.914 4.105 4.190 1.00 85.00 161 SER A N 1
ATOM 1313 C CA . SER A 1 161 ? 13.993 3.819 3.240 1.00 85.00 161 SER A CA 1
ATOM 1314 C C . SER A 1 161 ? 14.141 2.326 2.966 1.00 85.00 161 SER A C 1
ATOM 1316 O O . SER A 1 161 ? 14.447 1.950 1.836 1.00 85.00 161 SER A O 1
ATOM 1318 N N . GLN A 1 162 ? 13.886 1.465 3.956 1.00 88.25 162 GLN A N 1
ATOM 1319 C CA . GLN A 1 162 ? 13.963 0.013 3.778 1.00 88.25 162 GLN A CA 1
ATOM 1320 C C . GLN A 1 162 ? 12.874 -0.478 2.823 1.00 88.25 162 GLN A C 1
ATOM 1322 O O . GLN A 1 162 ? 13.156 -1.237 1.895 1.00 88.25 162 GLN A O 1
ATOM 1327 N N . THR A 1 163 ? 11.652 0.019 3.005 1.00 90.75 163 THR A N 1
ATOM 1328 C CA . THR A 1 163 ? 10.511 -0.237 2.125 1.00 90.75 163 THR A CA 1
ATOM 1329 C C . THR A 1 163 ? 10.809 0.228 0.705 1.00 90.75 163 THR A C 1
ATOM 1331 O O . THR A 1 163 ? 10.710 -0.567 -0.227 1.00 90.75 163 THR A O 1
ATOM 1334 N N . ILE A 1 164 ? 11.238 1.482 0.525 1.00 89.31 164 ILE A N 1
ATOM 1335 C CA . ILE A 1 164 ? 11.546 2.032 -0.805 1.00 89.31 164 ILE A CA 1
ATOM 1336 C C . ILE A 1 164 ? 12.635 1.201 -1.494 1.00 89.31 164 ILE A C 1
ATOM 1338 O O . ILE A 1 164 ? 12.421 0.737 -2.614 1.00 89.31 164 ILE A O 1
ATOM 1342 N N . ASN A 1 165 ? 13.753 0.937 -0.810 1.00 88.38 165 ASN A N 1
ATOM 1343 C CA . ASN A 1 165 ? 14.862 0.157 -1.361 1.00 88.38 165 ASN A CA 1
ATOM 1344 C C . ASN A 1 165 ? 14.427 -1.263 -1.754 1.00 88.38 165 ASN A C 1
ATOM 1346 O O . ASN A 1 165 ? 14.864 -1.777 -2.782 1.00 88.38 165 ASN A O 1
ATOM 1350 N N . LYS A 1 166 ? 13.550 -1.902 -0.967 1.00 92.25 166 LYS A N 1
ATOM 1351 C CA . LYS A 1 166 ? 13.002 -3.228 -1.287 1.00 92.25 166 LYS A CA 1
ATOM 1352 C C . LYS A 1 166 ? 12.207 -3.206 -2.591 1.00 92.25 166 LYS A C 1
ATOM 1354 O O . LYS A 1 166 ? 12.430 -4.061 -3.444 1.00 92.25 166 LYS A O 1
ATOM 1359 N N . LEU A 1 167 ? 11.291 -2.251 -2.750 1.00 93.19 167 LEU A N 1
ATOM 1360 C CA . LEU A 1 167 ? 10.457 -2.159 -3.953 1.00 93.19 167 LEU A CA 1
ATOM 1361 C C . LEU A 1 167 ? 11.300 -1.827 -5.190 1.00 93.19 167 LEU A C 1
ATOM 1363 O O . LEU A 1 167 ? 11.130 -2.434 -6.244 1.00 93.19 167 LEU A O 1
ATOM 1367 N N . GLN A 1 168 ? 12.250 -0.907 -5.039 1.00 89.62 168 GLN A N 1
ATOM 1368 C CA . GLN A 1 168 ? 13.200 -0.523 -6.078 1.00 89.62 168 GLN A CA 1
ATOM 1369 C C . GLN A 1 168 ? 14.074 -1.694 -6.536 1.00 89.62 168 GLN A C 1
ATOM 1371 O O . GLN A 1 168 ? 14.215 -1.925 -7.737 1.00 89.62 168 GLN A O 1
ATOM 1376 N N . LYS A 1 169 ? 14.594 -2.488 -5.592 1.00 90.56 169 LYS A N 1
ATOM 1377 C CA . LYS A 1 169 ? 15.390 -3.679 -5.902 1.00 90.56 169 LYS A CA 1
ATOM 1378 C C . LYS A 1 169 ? 14.614 -4.690 -6.749 1.00 90.56 169 LYS A C 1
ATOM 1380 O O . LYS A 1 169 ? 15.168 -5.218 -7.701 1.00 90.56 169 LYS A O 1
ATOM 1385 N N . LEU A 1 170 ? 13.332 -4.923 -6.457 1.00 93.69 170 LEU A N 1
ATOM 1386 C CA . LEU A 1 170 ? 12.510 -5.853 -7.245 1.00 93.69 170 LEU A CA 1
ATOM 1387 C C . LEU A 1 170 ? 12.390 -5.424 -8.710 1.00 93.69 170 LEU A C 1
ATOM 1389 O O . LEU A 1 170 ? 12.452 -6.260 -9.609 1.00 93.69 170 LEU A O 1
ATOM 1393 N N . VAL A 1 171 ? 12.225 -4.122 -8.951 1.00 91.31 171 VAL A N 1
ATOM 1394 C CA . VAL A 1 171 ? 12.190 -3.579 -10.312 1.00 91.31 171 VAL A CA 1
ATOM 1395 C C . VAL A 1 171 ? 13.547 -3.739 -10.989 1.00 91.31 171 VAL A C 1
ATOM 1397 O O . VAL A 1 171 ? 13.592 -4.222 -12.116 1.00 91.31 171 VAL A O 1
ATOM 1400 N N . HIS A 1 172 ? 14.637 -3.387 -10.301 1.00 87.69 172 HIS A N 1
ATOM 1401 C CA . HIS A 1 172 ? 16.001 -3.560 -10.806 1.00 87.69 172 HIS A CA 1
ATOM 1402 C C . HIS A 1 172 ? 16.293 -5.015 -11.192 1.00 87.69 172 HIS A C 1
ATOM 1404 O O . HIS A 1 172 ? 16.814 -5.268 -12.273 1.00 87.69 172 HIS A O 1
ATOM 1410 N N . ASP A 1 173 ? 15.909 -5.974 -10.350 1.00 91.38 173 ASP A N 1
ATOM 1411 C CA . ASP A 1 173 ? 16.164 -7.394 -10.595 1.00 91.38 173 ASP A CA 1
ATOM 1412 C C . ASP A 1 173 ? 15.422 -7.902 -11.851 1.00 91.38 173 ASP A C 1
ATOM 1414 O O . ASP A 1 173 ? 15.923 -8.790 -12.541 1.00 91.38 173 ASP A O 1
ATOM 1418 N N . LYS A 1 174 ? 14.261 -7.317 -12.195 1.00 92.25 174 LYS A N 1
ATOM 1419 C CA . LYS A 1 174 ? 13.527 -7.630 -13.438 1.00 92.25 174 LYS A CA 1
ATOM 1420 C C . LYS A 1 174 ? 14.034 -6.834 -14.651 1.00 92.25 174 LYS A C 1
ATOM 1422 O O . LYS A 1 174 ? 14.077 -7.375 -15.755 1.00 92.25 174 LYS A O 1
ATOM 1427 N N . PHE A 1 175 ? 14.400 -5.566 -14.464 1.00 89.00 175 PHE A N 1
ATOM 1428 C CA . PHE A 1 175 ? 14.783 -4.624 -15.522 1.00 89.00 175 PHE A CA 1
ATOM 1429 C C . PHE A 1 175 ? 16.136 -3.948 -15.224 1.00 89.00 175 PHE A C 1
ATOM 1431 O O . PHE A 1 175 ? 16.195 -2.730 -15.025 1.00 89.00 175 PHE A O 1
ATOM 1438 N N . PRO A 1 176 ? 17.251 -4.701 -15.225 1.00 82.81 176 PRO A N 1
ATOM 1439 C CA . PRO A 1 176 ? 18.550 -4.183 -14.789 1.00 82.81 176 PRO A CA 1
ATOM 1440 C C . PRO A 1 176 ? 19.084 -3.064 -15.693 1.00 82.81 176 PRO A C 1
ATOM 1442 O O . PRO A 1 176 ? 19.737 -2.145 -15.218 1.00 82.81 176 PRO A O 1
ATOM 1445 N N . LEU A 1 177 ? 18.761 -3.095 -16.991 1.00 75.50 177 LEU A N 1
ATOM 1446 C CA . LEU A 1 177 ? 19.236 -2.113 -17.979 1.00 75.50 177 LEU A CA 1
ATOM 1447 C C . LEU A 1 177 ? 18.614 -0.718 -17.822 1.00 75.50 177 LEU A C 1
ATOM 1449 O O . LEU A 1 177 ? 19.115 0.249 -18.392 1.00 75.50 177 LEU A O 1
ATOM 1453 N N . GLN A 1 178 ? 17.512 -0.613 -17.083 1.00 64.94 178 GLN A N 1
ATOM 1454 C CA . GLN A 1 178 ? 16.811 0.647 -16.860 1.00 64.94 178 GLN A CA 1
ATOM 1455 C C . GLN A 1 178 ? 17.249 1.350 -15.574 1.00 64.94 178 GLN A C 1
ATOM 1457 O O . GLN A 1 178 ? 16.970 2.531 -15.385 1.00 64.94 178 GLN A O 1
ATOM 1462 N N . TYR A 1 179 ? 17.982 0.669 -14.699 1.00 59.50 179 TYR A N 1
ATOM 1463 C CA . TYR A 1 179 ? 18.452 1.236 -13.445 1.00 59.50 179 TYR A CA 1
ATOM 1464 C C . TYR A 1 179 ? 19.957 1.554 -13.539 1.00 59.50 179 TYR A C 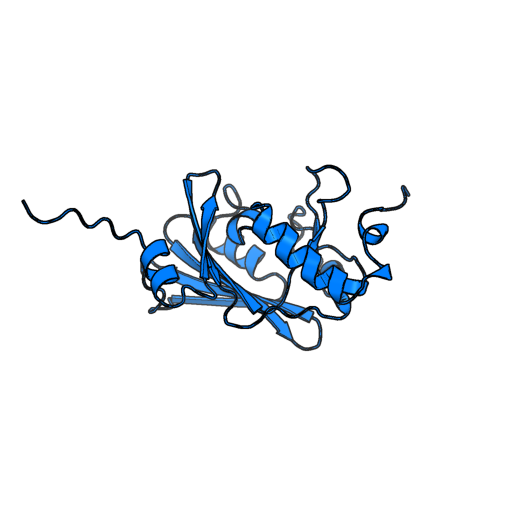1
ATOM 1466 O O . TYR A 1 179 ? 20.723 0.671 -13.919 1.00 59.50 179 TYR A O 1
ATOM 1474 N N . PRO A 1 180 ? 20.429 2.764 -13.174 1.00 55.53 180 PRO A N 1
ATOM 1475 C CA . PRO A 1 180 ? 19.699 3.917 -12.646 1.00 55.53 180 PRO A CA 1
ATOM 1476 C C . PRO A 1 180 ? 19.232 4.914 -13.731 1.00 55.53 180 PRO A C 1
ATOM 1478 O O . PRO A 1 180 ? 18.857 6.039 -13.411 1.00 55.53 180 PRO A O 1
ATOM 1481 N N . THR A 1 181 ? 19.254 4.551 -15.013 1.00 53.34 181 THR A N 1
ATOM 1482 C CA . THR A 1 181 ? 18.982 5.474 -16.129 1.00 53.34 181 THR A CA 1
ATOM 1483 C C . THR A 1 181 ? 17.578 6.096 -16.077 1.00 53.34 181 THR A C 1
ATOM 1485 O O . THR A 1 181 ? 17.422 7.264 -16.409 1.00 53.34 181 THR A O 1
ATOM 1488 N N . ILE A 1 182 ? 16.569 5.391 -15.547 1.00 53.34 182 ILE A N 1
ATOM 1489 C CA . ILE A 1 182 ? 15.218 5.948 -15.318 1.00 53.34 182 ILE A CA 1
ATOM 1490 C C . ILE A 1 182 ? 15.170 7.069 -14.262 1.00 53.34 182 ILE A C 1
ATOM 1492 O O . ILE A 1 182 ? 14.193 7.811 -14.203 1.00 53.34 182 ILE A O 1
ATOM 1496 N N . PHE A 1 183 ? 16.206 7.205 -13.424 1.00 52.38 183 PHE A N 1
ATOM 1497 C CA . PHE A 1 183 ? 16.349 8.280 -12.426 1.00 52.38 183 PHE A CA 1
ATOM 1498 C C . PHE A 1 183 ? 17.041 9.521 -12.996 1.00 52.38 183 PHE A C 1
ATOM 1500 O O . PHE A 1 183 ? 17.054 10.578 -12.363 1.00 52.38 183 PHE A O 1
ATOM 1507 N N . GLN A 1 184 ? 17.610 9.411 -14.196 1.00 46.62 184 GLN A N 1
ATOM 1508 C CA . GLN A 1 184 ? 18.219 10.512 -14.921 1.00 46.62 184 GLN A CA 1
ATOM 1509 C C . GLN A 1 184 ? 17.197 11.022 -15.939 1.00 46.62 184 GLN A C 1
ATOM 1511 O O . GLN A 1 184 ? 17.259 10.683 -17.113 1.00 46.62 184 GLN A O 1
ATOM 1516 N N . GLN A 1 185 ? 16.223 11.832 -15.505 1.00 42.50 185 GLN A N 1
ATOM 1517 C CA . GLN A 1 185 ? 15.544 12.695 -16.475 1.00 42.50 185 GLN A CA 1
ATOM 1518 C C . GLN A 1 185 ? 16.625 13.539 -17.158 1.00 42.50 185 GLN A C 1
ATOM 1520 O O . GLN A 1 185 ? 17.325 14.304 -16.482 1.00 42.50 185 GLN A O 1
ATOM 1525 N N . GLU A 1 186 ? 16.782 13.375 -18.473 1.00 33.81 186 GLU A N 1
ATOM 1526 C CA . GLU A 1 186 ? 17.514 14.347 -19.274 1.00 33.81 186 GLU A CA 1
ATOM 1527 C C . GLU A 1 186 ? 16.873 15.722 -19.040 1.00 33.81 186 GLU A C 1
ATOM 1529 O O . GLU A 1 186 ? 15.641 15.831 -19.028 1.00 33.81 186 GLU A O 1
ATOM 1534 N N . PRO A 1 187 ? 17.676 16.766 -18.787 1.00 35.16 187 PRO A N 1
ATOM 1535 C CA . PRO A 1 187 ? 17.153 18.117 -18.751 1.00 35.16 187 PRO A CA 1
ATOM 1536 C C . PRO A 1 187 ? 16.599 18.441 -20.142 1.00 35.16 187 PRO A C 1
ATOM 1538 O O . PRO A 1 187 ? 17.357 18.501 -21.108 1.00 35.16 187 PRO A O 1
ATOM 1541 N N . SER A 1 188 ? 15.279 18.604 -20.231 1.00 38.78 188 SER A N 1
ATOM 1542 C CA . SER A 1 188 ? 14.613 19.257 -21.363 1.00 38.78 188 SER A CA 1
ATOM 1543 C C . SER A 1 188 ? 15.031 20.717 -21.464 1.00 38.78 188 SER A C 1
ATOM 1545 O O . SER A 1 188 ? 15.029 21.366 -20.388 1.00 38.78 188 SER A O 1
#

Nearest PDB structures (foldseek):
  8chv-assembly1_C  TM=5.240E-01  e=6.833E-01  Homo sapiens
  8cht-assembly2_B  TM=3.136E-01  e=1.047E-01  Homo sapiens
  8cht-assembly4_D  TM=3.039E-01  e=2.379E-01  Homo sapiens
  4r80-assembly2_B  TM=6.794E-01  e=7.125E+00  synthetic construct
  8chv-assembly1_A  TM=3.130E-01  e=4.458E+00  Homo sapiens